Protein AF-A0A7S0ZFQ5-F1 (afdb_monomer)

Secondary structure (DSSP, 8-state):
-PPPP--S----------S---GGGGGGS-S-PPP--TTGGGS-SS--EEE-----S-----S---------SSS---EEE-------THHHHHHT--GGGT-----EEE-HHHHHHHTS--EEE-GGGSTTSSTHHHHHHHHHHHS-HHHHHH-EEEE-SSHHHHHHHHHHHHHT--EEEEE-TT--HHHHHHHHTTT-EEEE-SSSHHHHHHHHHHHHHHHT-EE--SS-SHHHHHHHHHHHHHHHHHHHHHHTTT----------SSSTT-

Nearest PDB structures (foldseek):
  8y1j-assembly1_A-2  TM=9.956E-01  e=1.371E-22  Pseudomonas aeruginosa PAO1
  8y1j-assembly1_B-2  TM=9.916E-01  e=2.348E-22  Pseudomonas aeruginosa PAO1
  3iau-assembly1_A  TM=9.897E-01  e=1.735E-20  Solanum lycopersicum
  3iau-assembly2_B  TM=9.885E-01  e=2.798E-20  Solanum lycopersicum
  8zkv-assembly1_D  TM=9.704E-01  e=9.814E-20  Escherichia coli K-12

Solvent-accessible surface area (backbone atoms only — not comparable to full-atom values): 16907 Å² total; per-residue (Å²): 138,88,85,79,89,74,83,88,77,89,82,79,91,78,85,81,82,92,68,99,71,71,79,83,71,61,80,80,54,103,62,94,78,82,84,75,67,78,81,67,72,80,77,60,95,60,96,63,61,78,48,84,80,89,64,100,67,91,81,84,85,80,78,94,70,90,82,86,75,93,79,77,98,83,67,89,84,72,56,74,53,81,68,71,73,84,71,75,56,50,64,60,44,25,75,68,43,59,31,70,84,74,41,68,91,58,53,76,39,78,36,65,73,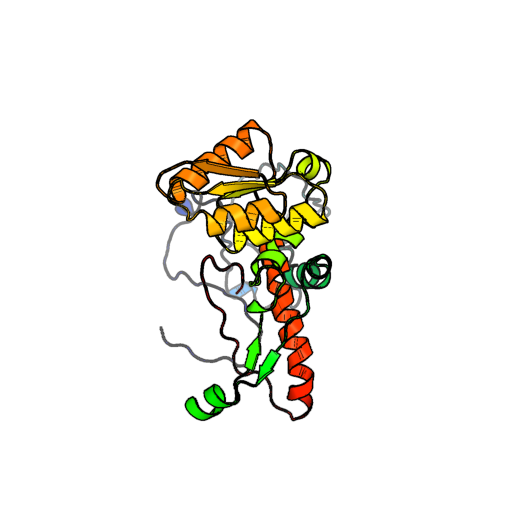57,16,64,74,72,74,45,96,39,71,43,75,37,38,58,75,30,93,61,53,33,60,41,35,22,13,38,25,19,34,59,74,71,47,57,68,74,45,44,71,60,11,37,34,33,55,39,79,49,57,51,33,39,9,42,16,48,35,22,52,75,72,73,37,55,28,39,32,21,20,26,59,81,57,58,61,72,54,54,49,60,28,41,77,41,72,21,47,74,46,70,35,43,89,38,65,67,49,8,37,55,48,37,50,52,53,24,68,76,60,57,29,40,73,58,68,91,22,88,41,73,46,25,26,19,19,31,40,39,57,57,54,48,50,58,59,62,45,44,74,54,35,77,74,76,50,71,84,89,76,84,91,70,84,74,81,83,43,30,70,105

Sequence (274 aa):
VKFFGMEELPFAFVGYLSGEFGCDRLAKHKSSFCLVDRTVLQTDRRRALIVKCCSSGPISTTENVDVSTKVSESESAYCYVACTPFRNDYLEKILTSKVYDVAIESGLEHAPLLSERVGVFSLLKREDTQPVFSFKLRGAYNMMALADKEQLQRGVIAASAGNHAQGVAMGAQVLGVRATIVMPLATPMIKVDAVRRRGASVILHGDNFDAAKAHAKKLADENQLLVVPPFDHPDVISGQGSVGLEIVRQSRAWLAHGKKPHAVFVPVGGGGLI

pLDDT: mean 74.48, std 30.06, range [18.52, 98.75]

Foldseek 3Di:
DDDDDDPDDPDDDDDDDPDPDDPPPVVPDPDDDADADPVVVPPDPPPWGWGQDPDPDDDDDDDDDPDPDDDDPDDRDTDGPPPPPPPPCLVVLLVPFPQVLQWDLFDFAFDVVVCVVVVHTDTDRQQCPGPLRHLQLQLLLRVLVPDDPVQQQLPEEEEDLGSNLLSNLQSCLSVVGAYEYFYAQPRPVVSVVSSVVSVYHYHHAHHDSVRSRVVRVVCCVVSVHHYRDRAPDSSSLSSLCNSVVSCVVNCVVVCVVVDDPPDDDDDDDPNSND

Organism: NCBI:txid708627

Radius of gyration: 25.15 Å; Cα contacts (8 Å, |Δi|>4): 365; chains: 1; bounding box: 52×69×54 Å

Structure (mmCIF, N/CA/C/O backbone):
data_AF-A0A7S0ZFQ5-F1
#
_entry.id   AF-A0A7S0ZFQ5-F1
#
loop_
_atom_site.group_PDB
_atom_site.id
_atom_site.type_symbol
_atom_site.label_atom_id
_atom_site.label_alt_id
_atom_site.label_comp_id
_atom_site.label_asym_id
_atom_site.label_entity_id
_atom_site.label_seq_id
_atom_site.pdbx_PDB_ins_code
_atom_site.Cartn_x
_atom_site.Cartn_y
_atom_site.Cartn_z
_atom_site.occupancy
_atom_site.B_iso_or_equiv
_atom_site.auth_seq_id
_atom_site.auth_comp_id
_atom_site.auth_asym_id
_atom_site.auth_atom_id
_atom_site.pdbx_PDB_model_num
ATOM 1 N N . VAL A 1 1 ? 3.443 34.538 -21.354 1.00 28.86 1 VAL A N 1
ATOM 2 C CA . VAL A 1 1 ? 4.564 34.507 -20.386 1.00 28.86 1 VAL A CA 1
ATOM 3 C C . VAL A 1 1 ? 5.794 34.009 -21.128 1.00 28.86 1 VAL A C 1
ATOM 5 O O . VAL A 1 1 ? 5.755 32.897 -21.634 1.00 28.86 1 VAL A O 1
ATOM 8 N N . LYS A 1 2 ? 6.814 34.856 -21.319 1.00 18.52 2 LYS A N 1
ATOM 9 C CA . LYS A 1 2 ? 8.099 34.445 -21.911 1.00 18.52 2 LYS A CA 1
ATOM 10 C C . LYS A 1 2 ? 9.005 33.949 -20.784 1.00 18.52 2 LYS A C 1
ATOM 12 O O . LYS A 1 2 ? 9.135 34.642 -19.780 1.00 18.52 2 LYS A O 1
ATOM 17 N N . PHE A 1 3 ? 9.613 32.784 -20.967 1.00 23.38 3 PHE A N 1
ATOM 18 C CA . PHE A 1 3 ? 10.606 32.224 -20.055 1.00 23.38 3 PHE A CA 1
ATOM 19 C C . PHE A 1 3 ? 11.994 32.531 -20.618 1.00 23.38 3 PHE A C 1
ATOM 21 O O . PHE A 1 3 ? 12.308 32.112 -21.729 1.00 23.38 3 PHE A O 1
ATOM 28 N N . PHE A 1 4 ? 12.798 33.290 -19.876 1.00 24.39 4 PHE A N 1
ATOM 29 C CA . PHE A 1 4 ? 14.237 33.371 -20.111 1.00 24.39 4 PHE A CA 1
ATOM 30 C C . PHE A 1 4 ? 14.930 32.434 -19.127 1.00 24.39 4 PHE A C 1
ATOM 32 O O . PHE A 1 4 ? 14.620 32.443 -17.936 1.00 24.39 4 PHE A O 1
ATOM 39 N N . GLY A 1 5 ? 15.820 31.598 -19.660 1.00 25.66 5 GLY A N 1
ATOM 40 C CA . GLY A 1 5 ? 16.625 30.665 -18.889 1.00 25.66 5 GLY A CA 1
ATOM 41 C C . GLY A 1 5 ? 17.658 31.393 -18.038 1.00 25.66 5 GLY A C 1
ATOM 42 O O . GLY A 1 5 ? 18.329 32.311 -18.505 1.00 25.66 5 GLY A O 1
ATOM 43 N N . MET A 1 6 ? 17.789 30.940 -16.798 1.00 24.89 6 MET A N 1
ATOM 44 C CA . MET A 1 6 ? 19.015 31.062 -16.030 1.00 24.89 6 MET A CA 1
ATOM 45 C C . MET A 1 6 ? 19.421 29.652 -15.624 1.00 24.89 6 MET A C 1
ATOM 47 O O . MET A 1 6 ? 18.677 28.951 -14.937 1.00 24.89 6 MET A O 1
ATOM 51 N N . GLU A 1 7 ? 20.566 29.235 -16.150 1.00 29.11 7 GLU A N 1
ATOM 52 C CA . GLU A 1 7 ? 21.274 28.024 -15.768 1.00 29.11 7 GLU A CA 1
ATOM 53 C C . GLU A 1 7 ? 21.706 28.118 -14.296 1.00 29.11 7 GLU A C 1
ATOM 55 O O . GLU A 1 7 ? 22.075 29.184 -13.811 1.00 29.11 7 GLU A O 1
ATOM 60 N N . GLU A 1 8 ? 21.635 26.968 -13.622 1.00 34.84 8 GLU A N 1
ATOM 61 C CA . GLU A 1 8 ? 22.130 26.679 -12.270 1.00 34.84 8 GLU A CA 1
ATOM 62 C C . GLU A 1 8 ? 21.467 27.420 -11.093 1.00 34.84 8 GLU A C 1
ATOM 64 O O . GLU A 1 8 ? 21.860 28.524 -10.744 1.00 34.84 8 GLU A O 1
ATOM 69 N N . LEU A 1 9 ? 20.493 26.763 -10.433 1.00 28.56 9 LEU A N 1
ATOM 70 C CA . LEU A 1 9 ? 20.226 26.747 -8.973 1.00 28.56 9 LEU A CA 1
ATOM 71 C C . LEU A 1 9 ? 18.943 25.913 -8.695 1.00 28.56 9 LEU A C 1
ATOM 73 O O . LEU A 1 9 ? 17.962 26.052 -9.428 1.00 28.56 9 LEU A O 1
ATOM 77 N N . PRO A 1 10 ? 18.886 25.037 -7.666 1.00 29.39 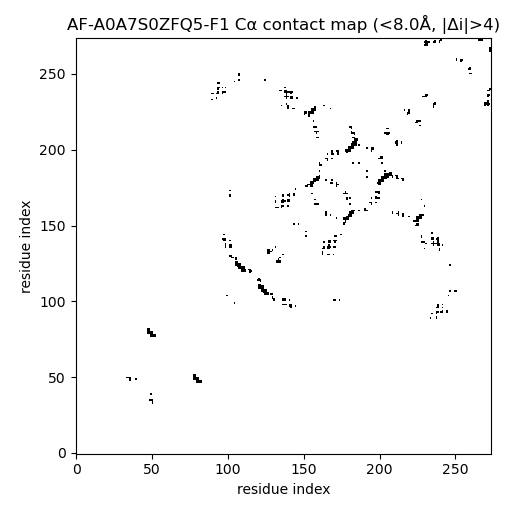10 PRO A N 1
ATOM 78 C CA . PRO A 1 10 ? 17.709 24.205 -7.426 1.00 29.39 10 PRO A CA 1
ATOM 79 C C . PRO A 1 10 ? 16.583 25.011 -6.751 1.00 29.39 10 PRO A C 1
ATOM 81 O O . PRO A 1 10 ? 16.690 25.409 -5.597 1.00 29.39 10 PRO A O 1
ATOM 84 N N . PHE A 1 11 ? 15.512 25.230 -7.517 1.00 26.20 11 PHE A N 1
ATOM 85 C CA . PHE A 1 11 ? 14.116 25.490 -7.137 1.00 26.20 11 PHE A CA 1
ATOM 86 C C . PHE A 1 11 ? 13.841 26.292 -5.849 1.00 26.20 11 PHE A C 1
ATOM 88 O O . PHE A 1 11 ? 13.619 25.732 -4.777 1.00 26.20 11 PHE A O 1
ATOM 95 N N . ALA A 1 12 ? 13.660 27.605 -6.009 1.00 27.08 12 ALA A N 1
ATOM 96 C CA . ALA A 1 12 ? 12.723 28.381 -5.200 1.00 27.08 12 ALA A CA 1
ATOM 97 C C . ALA A 1 12 ? 11.563 28.821 -6.107 1.00 27.08 12 ALA A C 1
ATOM 99 O O . ALA A 1 12 ? 11.767 29.565 -7.066 1.00 27.08 12 ALA A O 1
ATOM 100 N N . PHE A 1 13 ? 10.344 28.352 -5.833 1.00 23.52 13 PHE A N 1
ATOM 101 C CA . PHE A 1 13 ? 9.148 28.900 -6.469 1.00 23.52 13 PHE A CA 1
ATOM 102 C C . PHE A 1 13 ? 8.803 30.225 -5.787 1.00 23.52 13 PHE A C 1
ATOM 104 O O . PHE A 1 13 ? 8.284 30.240 -4.675 1.00 23.52 13 PHE A O 1
ATOM 111 N N . VAL A 1 14 ? 9.087 31.340 -6.459 1.00 28.14 14 VAL A N 1
ATOM 112 C CA . VAL A 1 14 ? 8.585 32.663 -6.073 1.00 28.14 14 VAL A CA 1
ATOM 113 C C . VAL A 1 14 ? 7.530 33.064 -7.098 1.00 28.14 14 VAL A C 1
ATOM 115 O O . VAL A 1 14 ? 7.848 33.457 -8.219 1.00 28.14 14 VAL A O 1
ATOM 118 N N . GLY A 1 15 ? 6.257 32.908 -6.734 1.00 24.50 15 GLY A N 1
ATOM 119 C CA . GLY A 1 15 ? 5.145 33.440 -7.515 1.00 24.50 15 GLY A CA 1
ATOM 120 C C . GLY A 1 15 ? 5.064 34.954 -7.338 1.00 24.50 15 GLY A C 1
ATOM 121 O O . GLY A 1 15 ? 4.966 35.438 -6.214 1.00 24.50 15 GLY A O 1
ATOM 122 N N . TYR A 1 16 ? 5.103 35.701 -8.439 1.00 27.52 16 TYR A N 1
ATOM 123 C CA . TYR A 1 16 ? 4.883 37.147 -8.443 1.00 27.52 16 TYR A CA 1
ATOM 124 C C . TYR A 1 16 ? 3.422 37.443 -8.786 1.00 27.52 16 TYR A C 1
ATOM 126 O O . TYR A 1 16 ? 2.951 37.068 -9.858 1.00 27.52 16 TYR A O 1
ATOM 134 N N . LEU A 1 17 ? 2.721 38.159 -7.906 1.00 25.58 17 LEU A N 1
ATOM 135 C CA . LEU A 1 17 ? 1.489 38.861 -8.261 1.00 25.58 17 LEU A CA 1
ATOM 136 C C . LEU A 1 17 ? 1.859 40.308 -8.591 1.00 25.58 17 LEU A C 1
ATOM 138 O O . LEU A 1 17 ? 2.237 41.076 -7.712 1.00 25.58 17 LEU A O 1
ATOM 142 N N . SER A 1 18 ? 1.791 40.673 -9.870 1.00 26.52 18 SER A N 1
ATOM 143 C CA . SER A 1 18 ? 1.871 42.067 -10.304 1.00 26.52 18 SER A CA 1
ATOM 144 C C . SER A 1 18 ? 0.478 42.691 -10.223 1.00 26.52 18 SER A C 1
ATOM 146 O O . SER A 1 18 ? -0.374 42.410 -11.067 1.00 26.52 18 SER A O 1
ATOM 148 N N . GLY A 1 19 ? 0.245 43.520 -9.210 1.00 28.64 19 GLY A N 1
ATOM 149 C CA . GLY A 1 19 ? -0.955 44.343 -9.087 1.00 28.64 19 GLY A CA 1
ATOM 150 C C . GLY A 1 19 ? -1.042 44.986 -7.707 1.00 28.64 19 GLY A C 1
ATOM 151 O O . GLY A 1 19 ? -0.742 44.333 -6.710 1.00 28.64 19 GLY A O 1
ATOM 152 N N . GLU A 1 20 ? -1.440 46.256 -7.654 1.00 30.53 20 GLU A N 1
ATOM 153 C CA . GLU A 1 20 ? -1.763 46.973 -6.416 1.00 30.53 20 GLU A CA 1
ATOM 154 C C . GLU A 1 20 ? -2.989 46.329 -5.751 1.00 30.53 20 GLU A C 1
ATOM 156 O O . GLU A 1 20 ? -4.129 46.743 -5.949 1.00 30.53 20 GLU A O 1
ATOM 161 N N . PHE A 1 21 ? -2.774 45.267 -4.979 1.00 31.09 21 PHE A N 1
ATOM 162 C CA . PHE A 1 21 ? -3.804 44.679 -4.133 1.00 31.09 21 PHE A CA 1
ATOM 163 C C . PHE A 1 21 ? -3.467 44.983 -2.675 1.00 31.09 21 PHE A C 1
ATOM 165 O O . PHE A 1 21 ? -2.493 44.476 -2.126 1.00 31.09 21 PHE A O 1
ATOM 172 N N . GLY A 1 22 ? -4.277 45.853 -2.068 1.00 27.61 22 GLY A N 1
ATOM 173 C CA . GLY A 1 22 ? -4.163 46.245 -0.666 1.00 27.61 22 GLY A CA 1
ATOM 174 C C . GLY A 1 22 ? -4.262 45.056 0.298 1.00 27.61 22 GLY A C 1
ATOM 175 O O . GLY A 1 22 ? -4.997 44.094 0.056 1.00 27.61 22 GLY A O 1
ATOM 176 N N . CYS A 1 23 ? -3.524 45.159 1.407 1.00 31.36 23 CYS A N 1
ATOM 177 C CA . CYS A 1 23 ? -3.321 44.137 2.444 1.00 31.36 23 CYS A CA 1
ATOM 178 C C . CYS A 1 23 ? -4.600 43.535 3.065 1.00 31.36 23 CYS A C 1
ATOM 180 O O . CYS A 1 23 ? -4.533 42.466 3.669 1.00 31.36 23 CYS A O 1
ATOM 182 N N . ASP A 1 24 ? -5.771 44.152 2.906 1.00 31.33 24 ASP A N 1
ATOM 183 C CA . ASP A 1 24 ? -6.953 43.810 3.708 1.00 31.33 24 ASP A CA 1
ATOM 184 C C . ASP A 1 24 ? -7.730 42.561 3.252 1.00 31.33 24 ASP A C 1
ATOM 186 O O . ASP A 1 24 ? -8.632 42.105 3.956 1.00 31.33 24 ASP A O 1
ATOM 190 N N . ARG A 1 25 ? -7.403 41.946 2.103 1.00 30.39 25 ARG A N 1
ATOM 191 C CA . ARG A 1 25 ? -8.112 40.732 1.624 1.00 30.39 25 ARG A CA 1
ATOM 192 C C . ARG A 1 25 ? -7.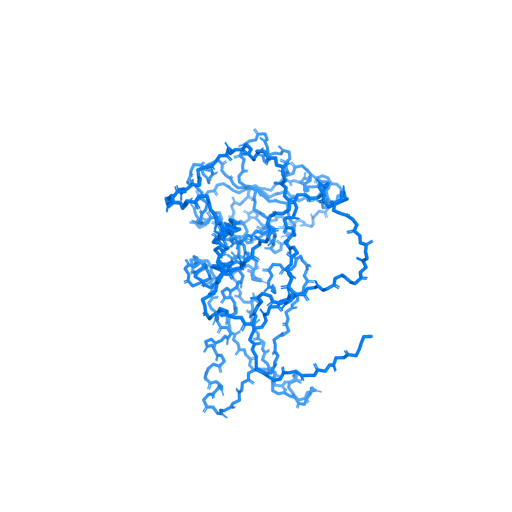384 39.401 1.824 1.00 30.39 25 ARG A C 1
ATOM 194 O O . ARG A 1 25 ? -8.019 38.361 1.660 1.00 30.39 25 ARG A O 1
ATOM 201 N N . LEU A 1 26 ? -6.117 39.394 2.237 1.00 31.95 26 LEU A N 1
ATOM 202 C CA . LEU A 1 26 ? -5.358 38.152 2.475 1.00 31.95 26 LEU A CA 1
ATOM 203 C C . LEU A 1 26 ? -5.639 37.509 3.847 1.00 31.95 26 LEU A C 1
ATOM 205 O O . LEU A 1 26 ? -5.358 36.331 4.039 1.00 31.95 26 LEU A O 1
ATOM 209 N N . ALA A 1 27 ? -6.284 38.229 4.770 1.00 33.81 27 ALA A N 1
ATOM 210 C CA . ALA A 1 27 ? -6.555 37.758 6.131 1.00 33.81 27 ALA A CA 1
ATOM 211 C C . ALA A 1 27 ? -7.646 36.665 6.254 1.00 33.81 27 ALA A C 1
ATOM 213 O O . ALA A 1 27 ? -7.878 36.159 7.350 1.00 33.81 27 ALA A O 1
ATOM 214 N N . LYS A 1 28 ? -8.333 36.276 5.166 1.00 32.44 28 LYS A N 1
ATOM 215 C CA . LYS A 1 28 ? -9.404 35.252 5.214 1.00 32.44 28 LYS A CA 1
ATOM 216 C C . LYS A 1 28 ? -8.976 33.834 4.831 1.00 32.44 28 LYS A C 1
ATOM 218 O O . LYS A 1 28 ? -9.736 32.903 5.085 1.00 32.44 28 LYS A O 1
ATOM 223 N N . HIS A 1 29 ? -7.770 33.637 4.303 1.00 31.14 29 HIS A N 1
ATOM 224 C CA . HIS A 1 29 ? -7.210 32.301 4.095 1.00 31.14 29 HIS A CA 1
ATOM 225 C C . HIS A 1 29 ? -6.029 32.096 5.045 1.00 31.14 29 HIS A C 1
ATOM 227 O O . HIS A 1 29 ? -5.044 32.821 4.978 1.00 31.14 29 HIS A O 1
ATOM 233 N N . LYS A 1 30 ? -6.141 31.108 5.947 1.00 33.66 30 LYS A N 1
ATOM 234 C CA . LYS A 1 30 ? -5.107 30.675 6.909 1.00 33.66 30 LYS A CA 1
ATOM 235 C C . LYS A 1 30 ? -3.914 30.001 6.211 1.00 33.66 30 LYS A C 1
ATOM 237 O O . LYS A 1 30 ? -3.573 28.857 6.491 1.00 33.66 30 LYS A O 1
ATOM 242 N N . SER A 1 31 ? -3.304 30.699 5.271 1.00 31.17 31 SER A N 1
ATOM 243 C CA . SER A 1 31 ? -2.097 30.290 4.568 1.00 31.17 31 SER A CA 1
ATOM 244 C C . SER A 1 31 ? -1.202 31.515 4.507 1.00 31.17 31 SER A C 1
ATOM 246 O O . SER A 1 31 ? -1.494 32.473 3.796 1.00 31.17 31 SER A O 1
ATOM 248 N N . SER A 1 32 ? -0.163 31.499 5.333 1.00 32.41 32 SER A N 1
ATOM 249 C CA . SER A 1 32 ? 0.809 32.570 5.510 1.00 32.41 32 SER A CA 1
ATOM 250 C C . SER A 1 32 ? 1.505 32.890 4.184 1.00 32.41 32 SER A C 1
ATOM 252 O O . SER A 1 32 ? 2.368 32.137 3.740 1.00 32.41 32 SER A O 1
ATOM 254 N N . PHE A 1 33 ? 1.145 34.003 3.546 1.00 28.59 33 PHE A N 1
ATOM 255 C CA . PHE A 1 33 ? 1.917 34.571 2.442 1.00 28.59 33 PHE A CA 1
ATOM 256 C C . PHE A 1 33 ? 2.737 35.750 2.969 1.00 28.59 33 PHE A C 1
ATOM 258 O O . PHE A 1 33 ? 2.175 36.717 3.478 1.00 28.59 33 PHE A O 1
ATOM 265 N N . CYS A 1 34 ? 4.062 35.675 2.833 1.00 34.28 34 CYS A N 1
ATOM 266 C CA . CYS A 1 34 ? 4.963 36.796 3.098 1.00 34.28 34 CYS A CA 1
ATOM 267 C C . CYS A 1 34 ? 5.312 37.492 1.777 1.00 34.28 34 CYS A C 1
ATOM 269 O O . CYS A 1 34 ? 5.813 36.855 0.851 1.00 34.28 34 CYS A O 1
ATOM 271 N N . LEU A 1 35 ? 5.072 38.802 1.697 1.00 31.47 35 LEU A N 1
ATOM 272 C CA . LEU A 1 35 ? 5.570 39.655 0.616 1.00 31.47 35 LEU A CA 1
ATOM 273 C C . LEU A 1 35 ? 7.030 40.032 0.910 1.00 31.47 35 LEU A C 1
ATOM 275 O O . LEU A 1 35 ? 7.337 40.497 2.005 1.00 31.47 35 LEU A O 1
ATOM 279 N N . VAL A 1 36 ? 7.926 39.830 -0.061 1.00 36.09 36 VAL A N 1
ATOM 280 C CA . VAL A 1 36 ? 9.357 40.166 0.050 1.00 36.09 36 VAL A CA 1
ATOM 281 C C . VAL A 1 36 ? 9.695 41.271 -0.950 1.00 36.09 36 VAL A C 1
ATOM 283 O O . VAL A 1 36 ? 9.458 41.114 -2.149 1.00 36.09 36 VAL A O 1
ATOM 286 N N . ASP A 1 37 ? 10.262 42.377 -0.465 1.00 34.28 37 ASP A N 1
ATOM 287 C CA . ASP A 1 37 ? 10.781 43.463 -1.303 1.00 34.28 37 ASP A CA 1
ATOM 288 C C . ASP A 1 37 ? 12.101 43.038 -1.975 1.00 34.28 37 ASP A C 1
ATOM 290 O O . ASP A 1 37 ? 13.020 42.529 -1.328 1.00 34.28 37 ASP A O 1
ATOM 294 N N . ARG A 1 38 ? 12.201 43.250 -3.293 1.00 32.06 38 ARG A N 1
ATOM 295 C CA . ARG A 1 38 ? 13.353 42.863 -4.124 1.00 32.06 38 ARG A CA 1
ATOM 296 C C . ARG A 1 38 ? 14.665 43.538 -3.726 1.00 32.06 38 ARG A C 1
ATOM 298 O O . ARG A 1 38 ? 15.718 42.976 -4.011 1.00 32.06 38 ARG A O 1
ATOM 305 N N . THR A 1 39 ? 14.627 44.713 -3.104 1.00 33.38 39 THR A N 1
ATOM 306 C CA . THR A 1 39 ? 15.854 45.463 -2.782 1.00 33.38 39 THR A CA 1
ATOM 307 C C . THR A 1 39 ? 16.665 44.848 -1.640 1.00 33.38 39 THR A C 1
ATOM 309 O O . THR A 1 39 ? 17.869 45.070 -1.564 1.00 33.38 39 THR A O 1
ATOM 312 N N . VAL A 1 40 ? 16.051 44.014 -0.795 1.00 37.59 40 VAL A N 1
ATOM 313 C CA . VAL A 1 40 ? 16.687 43.497 0.431 1.00 37.59 40 VAL A CA 1
ATOM 314 C C . VAL A 1 40 ? 17.474 42.196 0.203 1.00 37.59 40 VAL A C 1
ATOM 316 O O . VAL A 1 40 ? 18.375 41.865 0.966 1.00 37.59 40 VAL A O 1
ATOM 319 N N . LEU A 1 41 ? 17.201 41.471 -0.888 1.00 36.41 41 LEU A N 1
ATOM 320 C CA . LEU A 1 41 ? 17.857 40.191 -1.199 1.00 36.41 41 LEU A CA 1
ATOM 321 C C . LEU A 1 41 ? 19.312 40.323 -1.681 1.00 36.41 41 LEU A C 1
ATOM 323 O O . LEU A 1 41 ? 20.010 39.315 -1.763 1.00 36.41 41 LEU A O 1
ATOM 327 N N . GLN A 1 42 ? 19.780 41.525 -2.029 1.00 35.50 42 GLN A N 1
ATOM 328 C CA . GLN A 1 42 ? 21.107 41.696 -2.632 1.00 35.50 42 GLN A CA 1
ATOM 329 C C . GLN A 1 42 ? 22.268 41.756 -1.629 1.00 35.50 42 GLN A C 1
ATOM 331 O O . GLN A 1 42 ? 23.415 41.623 -2.053 1.00 35.50 42 GLN A O 1
ATOM 336 N N . THR A 1 43 ? 22.021 41.928 -0.327 1.00 36.47 43 THR A N 1
ATOM 337 C CA . THR A 1 43 ? 23.085 42.330 0.612 1.00 36.47 43 THR A CA 1
ATOM 338 C C . THR A 1 43 ? 23.470 41.327 1.696 1.00 36.47 43 THR A C 1
ATOM 340 O O . THR A 1 43 ? 24.511 41.539 2.313 1.00 36.47 43 THR A O 1
ATOM 343 N N . ASP A 1 44 ? 22.756 40.214 1.907 1.00 36.47 44 ASP A N 1
ATOM 344 C CA . ASP A 1 44 ? 23.121 39.269 2.977 1.00 36.47 44 ASP A CA 1
ATOM 345 C C . ASP A 1 44 ? 23.313 37.822 2.487 1.00 36.47 44 ASP A C 1
ATOM 347 O O . ASP A 1 44 ? 22.416 37.184 1.939 1.00 36.47 44 ASP A O 1
ATOM 351 N N . ARG A 1 45 ? 24.527 37.288 2.691 1.00 37.56 45 ARG A N 1
ATOM 352 C CA . ARG A 1 45 ? 24.894 35.887 2.399 1.00 37.56 45 ARG A CA 1
ATOM 353 C C . ARG A 1 45 ? 24.441 34.916 3.493 1.00 37.56 45 ARG A C 1
ATOM 355 O O . ARG A 1 45 ? 24.643 33.707 3.355 1.00 37.56 45 ARG A O 1
ATOM 362 N N . ARG A 1 46 ? 23.843 35.399 4.583 1.00 35.75 46 ARG A N 1
ATOM 363 C CA . ARG A 1 46 ? 23.170 34.556 5.575 1.00 35.75 46 ARG A CA 1
ATOM 364 C C . ARG A 1 46 ? 21.703 34.439 5.179 1.00 35.75 46 ARG A C 1
ATOM 366 O O . ARG A 1 46 ? 21.053 35.426 4.876 1.00 35.75 46 ARG A O 1
ATOM 373 N N . ARG A 1 47 ? 21.192 33.206 5.150 1.00 37.12 47 ARG A N 1
ATOM 374 C CA . ARG A 1 47 ? 19.823 32.840 4.745 1.00 37.12 47 ARG A CA 1
ATOM 375 C C . ARG A 1 47 ? 18.762 33.366 5.731 1.00 37.12 47 ARG A C 1
ATOM 377 O O . ARG A 1 47 ? 18.076 32.573 6.366 1.00 37.12 47 ARG A O 1
ATOM 384 N N . ALA A 1 48 ? 18.647 34.677 5.889 1.00 33.09 48 ALA A N 1
ATOM 385 C CA . ALA A 1 48 ? 17.613 35.324 6.678 1.00 33.09 48 ALA A CA 1
ATOM 386 C C . ALA A 1 48 ? 16.683 36.105 5.744 1.00 33.09 48 ALA A C 1
ATOM 388 O O . ALA A 1 48 ? 17.129 36.935 4.956 1.00 33.09 48 ALA A O 1
ATOM 389 N N . LEU A 1 49 ? 15.380 35.826 5.824 1.00 36.03 49 LEU A N 1
ATOM 390 C CA . LEU A 1 49 ? 14.366 36.672 5.204 1.00 36.03 49 LEU A CA 1
ATOM 391 C C . LEU A 1 49 ? 14.162 37.887 6.114 1.00 36.03 49 LEU A C 1
ATOM 393 O O . LEU A 1 49 ? 13.732 37.738 7.257 1.00 36.03 49 LEU A O 1
ATOM 397 N N . ILE A 1 50 ? 14.455 39.083 5.615 1.00 36.06 50 ILE A N 1
ATOM 398 C CA . ILE A 1 50 ? 14.159 40.328 6.324 1.00 36.06 50 ILE A CA 1
ATOM 399 C C . ILE A 1 50 ? 12.740 40.750 5.933 1.00 36.06 50 ILE A C 1
ATOM 401 O O . ILE A 1 50 ? 12.482 41.091 4.779 1.00 36.06 50 ILE A O 1
ATOM 405 N N . VAL A 1 51 ? 11.811 40.714 6.889 1.00 36.66 51 VAL A N 1
ATOM 406 C CA . VAL A 1 51 ? 10.437 41.198 6.700 1.00 36.66 51 VAL A CA 1
ATOM 407 C C . VAL A 1 51 ? 10.315 42.561 7.373 1.00 36.66 51 VAL A C 1
ATOM 409 O O . VAL A 1 51 ? 10.543 42.692 8.575 1.00 36.66 51 VAL A O 1
ATOM 412 N N . LYS A 1 52 ? 9.955 43.594 6.606 1.00 34.31 52 LYS A N 1
ATOM 413 C CA . LYS A 1 52 ? 9.640 44.916 7.159 1.00 34.31 52 LYS A CA 1
ATOM 414 C C . LYS A 1 52 ? 8.211 44.875 7.700 1.00 34.31 52 LYS A C 1
ATOM 416 O O . LYS A 1 52 ? 7.260 44.802 6.927 1.00 34.31 52 LYS A O 1
ATOM 421 N N . CYS A 1 53 ? 8.059 44.877 9.022 1.00 32.19 53 CYS A N 1
ATOM 422 C CA . CYS A 1 53 ? 6.744 44.889 9.657 1.00 32.19 53 CYS A CA 1
ATOM 423 C C . CYS A 1 53 ? 6.107 46.278 9.489 1.00 32.19 53 CYS A C 1
ATOM 425 O O . CYS A 1 53 ? 6.530 47.241 10.126 1.00 32.19 53 CYS A O 1
ATOM 427 N N . CYS A 1 54 ? 5.095 46.397 8.630 1.00 31.83 54 CYS A N 1
ATOM 428 C CA . CYS A 1 54 ? 4.223 47.569 8.604 1.00 31.83 54 CYS A CA 1
ATOM 429 C C . CYS A 1 54 ? 3.085 47.368 9.609 1.00 31.83 54 CYS A C 1
ATOM 431 O O . CYS A 1 54 ? 1.996 46.953 9.229 1.00 31.83 54 CYS A O 1
ATOM 433 N N . SER A 1 55 ? 3.318 47.667 10.887 1.00 33.62 55 SER A N 1
ATOM 434 C CA . SER A 1 55 ? 2.214 47.936 11.813 1.00 33.62 55 SER A CA 1
ATOM 435 C C . SER A 1 55 ? 2.675 48.757 13.013 1.00 33.62 55 SER A C 1
ATOM 437 O O . SER A 1 55 ? 3.403 48.279 13.879 1.00 33.62 55 SER A O 1
ATOM 439 N N . SER A 1 56 ? 2.191 49.992 13.090 1.00 31.41 56 SER A N 1
ATOM 440 C CA . SER A 1 56 ? 2.080 50.756 14.328 1.00 31.41 56 SER A CA 1
ATOM 441 C C . SER A 1 56 ? 0.953 50.149 15.177 1.00 31.41 56 SER A C 1
ATOM 443 O O . SER A 1 56 ? -0.208 50.520 15.021 1.00 31.41 56 SER A O 1
ATOM 445 N N . GLY A 1 57 ? 1.274 49.170 16.024 1.00 31.28 57 GLY A N 1
ATOM 446 C CA . GLY A 1 57 ? 0.332 48.571 16.976 1.00 31.28 57 GLY A CA 1
ATOM 447 C C . GLY A 1 57 ? 0.912 47.335 17.681 1.00 31.28 57 GLY A C 1
ATOM 448 O O . GLY A 1 57 ? 1.688 46.608 17.061 1.00 31.28 57 GLY A O 1
ATOM 449 N N . PRO A 1 58 ? 0.587 47.089 18.967 1.00 27.67 58 PRO A N 1
ATOM 450 C CA . PRO A 1 58 ? 1.182 45.999 19.737 1.00 27.67 58 PRO A CA 1
ATOM 451 C C . PRO A 1 58 ? 0.651 44.634 19.274 1.00 27.67 58 PRO A C 1
ATOM 453 O O . PRO A 1 58 ? -0.557 44.406 19.222 1.00 27.67 58 PRO A O 1
ATOM 456 N N . ILE A 1 59 ? 1.567 43.718 18.957 1.00 32.28 59 ILE A N 1
ATOM 457 C CA . ILE A 1 59 ? 1.271 42.320 18.623 1.00 32.28 59 ILE A CA 1
ATOM 458 C C . ILE A 1 59 ? 1.100 41.547 19.936 1.00 32.28 59 ILE A C 1
ATOM 460 O O . ILE A 1 59 ? 2.030 41.472 20.737 1.00 32.28 59 ILE A O 1
ATOM 464 N N . SER A 1 60 ? -0.081 40.968 20.169 1.00 25.66 60 SER A N 1
ATOM 465 C CA . SER A 1 60 ? -0.317 40.052 21.288 1.00 25.66 60 SER A CA 1
ATOM 466 C C . SER A 1 60 ? 0.349 38.705 21.004 1.00 25.66 60 SER A C 1
ATOM 468 O O . SER A 1 60 ? -0.035 38.006 20.065 1.00 25.66 60 SER A O 1
ATOM 470 N N . THR A 1 61 ? 1.343 38.341 21.808 1.00 26.86 61 THR A N 1
ATOM 471 C CA . THR A 1 61 ? 2.026 37.049 21.749 1.00 26.86 61 THR A CA 1
ATOM 472 C C . THR A 1 61 ? 1.221 35.986 22.493 1.00 26.86 61 THR A C 1
ATOM 474 O O . THR A 1 61 ? 1.036 36.045 23.706 1.00 26.86 61 THR A O 1
ATOM 477 N N . THR A 1 62 ? 0.774 34.969 21.769 1.00 27.20 62 THR A N 1
ATOM 478 C CA . THR A 1 62 ? 0.442 33.662 22.339 1.00 27.20 62 THR A CA 1
ATOM 479 C C . THR A 1 62 ? 1.232 32.632 21.554 1.00 27.20 62 THR A C 1
ATOM 481 O O . THR A 1 62 ? 1.124 32.602 20.332 1.00 27.20 62 THR A O 1
ATOM 484 N N . GLU A 1 63 ? 1.991 31.823 22.292 1.00 29.81 63 GLU A N 1
ATOM 485 C CA . GLU A 1 63 ? 2.950 30.788 21.874 1.00 29.81 63 GLU A CA 1
ATOM 486 C C . GLU A 1 63 ? 4.424 31.234 21.810 1.00 29.81 63 GLU A C 1
ATOM 488 O O . GLU A 1 63 ? 4.792 32.262 21.247 1.00 29.81 63 GLU A O 1
ATOM 493 N N . ASN A 1 64 ? 5.250 30.452 22.514 1.00 29.31 64 ASN A N 1
ATOM 494 C CA . ASN A 1 64 ? 6.606 30.752 22.970 1.00 29.31 64 ASN A CA 1
ATOM 495 C C . ASN A 1 64 ? 7.568 31.090 21.822 1.00 29.31 64 ASN A C 1
ATOM 497 O O . ASN A 1 64 ? 8.068 30.200 21.136 1.00 29.31 64 ASN A O 1
ATOM 501 N N . VAL A 1 65 ? 7.881 32.376 21.670 1.00 30.94 65 VAL A N 1
ATOM 502 C CA . VAL A 1 65 ? 9.033 32.851 20.901 1.00 30.94 65 VAL A CA 1
ATOM 503 C C . VAL A 1 65 ? 10.086 33.289 21.907 1.00 30.94 65 VAL A C 1
ATOM 505 O O . VAL A 1 65 ? 9.859 34.215 22.684 1.00 30.94 65 VAL A O 1
ATOM 508 N N . ASP A 1 66 ? 11.229 32.611 21.906 1.00 26.25 66 ASP A N 1
ATOM 509 C CA . ASP A 1 66 ? 12.370 32.970 22.745 1.00 26.25 66 ASP A CA 1
ATOM 510 C C . ASP A 1 66 ? 13.028 34.234 22.162 1.00 26.25 66 ASP A C 1
ATOM 512 O O . ASP A 1 66 ? 13.875 34.183 21.268 1.00 26.25 66 ASP A O 1
ATOM 516 N N . VAL A 1 67 ? 12.561 35.407 22.597 1.00 32.88 67 VAL A N 1
ATOM 517 C CA . VAL A 1 67 ? 13.090 36.710 22.168 1.00 32.88 67 VAL A CA 1
ATOM 518 C C . VAL A 1 67 ? 14.225 37.107 23.107 1.00 32.88 67 VAL A C 1
ATOM 520 O O . VAL A 1 67 ? 14.060 37.889 24.039 1.00 32.88 67 VAL A O 1
ATOM 523 N N . SER A 1 68 ? 15.410 36.561 22.860 1.00 28.69 68 SER A N 1
ATOM 524 C CA . SER A 1 68 ? 16.638 36.976 23.536 1.00 28.69 68 SER A CA 1
ATOM 525 C C . SER A 1 68 ? 17.430 37.906 22.612 1.00 28.69 68 SER A C 1
ATOM 527 O O . SER A 1 68 ? 18.233 37.424 21.822 1.00 28.69 68 SER A O 1
ATOM 529 N N . THR A 1 69 ? 17.192 39.222 22.708 1.00 30.50 69 THR A N 1
ATOM 530 C CA . THR A 1 69 ? 18.214 40.298 22.647 1.00 30.50 69 THR A CA 1
ATOM 531 C C . THR A 1 69 ? 17.544 41.672 22.764 1.00 30.50 69 THR A C 1
ATOM 533 O O . THR A 1 69 ? 16.698 42.024 21.946 1.00 30.50 69 THR A O 1
ATOM 536 N N . LYS A 1 70 ? 17.941 42.466 23.769 1.00 30.00 70 LYS A N 1
ATOM 537 C CA . LYS A 1 70 ? 17.608 43.897 23.885 1.00 30.00 70 LYS A CA 1
ATOM 538 C C . LYS A 1 70 ? 18.417 44.691 22.854 1.00 30.00 70 LYS A C 1
ATOM 540 O O . LYS A 1 70 ? 19.639 44.565 22.845 1.00 30.00 70 LYS A O 1
ATOM 545 N N . VAL A 1 71 ? 17.768 45.545 22.062 1.00 31.62 71 VAL A N 1
ATOM 546 C CA . VAL A 1 71 ? 18.437 46.585 21.260 1.00 31.62 71 VAL A CA 1
ATOM 547 C C . VAL A 1 71 ? 17.728 47.921 21.494 1.00 31.62 71 VAL A C 1
ATOM 549 O O . VAL A 1 71 ? 16.503 47.977 21.563 1.00 31.62 71 VAL A O 1
ATOM 552 N N . SER A 1 72 ? 18.536 48.958 21.708 1.00 25.78 72 SER A N 1
ATOM 553 C CA . SER A 1 72 ? 18.190 50.332 22.080 1.00 25.78 72 SER A CA 1
ATOM 554 C C . SER A 1 72 ? 17.440 51.109 20.993 1.00 25.78 72 SER A C 1
ATOM 556 O O . SER A 1 72 ? 17.643 50.897 19.800 1.00 25.78 72 SER A O 1
ATOM 558 N N . GLU A 1 73 ? 16.607 52.052 21.437 1.00 36.59 73 GLU A N 1
ATOM 559 C CA . GLU A 1 73 ? 15.755 52.940 20.639 1.00 36.59 73 GLU A CA 1
ATOM 560 C C . GLU A 1 73 ? 16.554 53.948 19.794 1.00 36.59 73 GLU A C 1
ATOM 562 O O . GLU A 1 73 ? 16.711 55.094 20.194 1.00 36.59 73 GLU A O 1
ATOM 567 N N . SER A 1 74 ? 17.050 53.549 18.621 1.00 32.53 74 SER A N 1
ATOM 568 C CA . SER A 1 74 ? 17.323 54.469 17.497 1.00 32.53 74 SER A CA 1
ATOM 569 C C . SER A 1 74 ? 17.818 53.721 16.256 1.00 32.53 74 SER A C 1
ATOM 571 O O . SER A 1 74 ? 18.893 54.010 15.757 1.00 32.53 74 SER A O 1
ATOM 573 N N . GLU A 1 75 ? 17.085 52.733 15.755 1.00 31.03 75 GLU A N 1
ATOM 574 C CA . GLU A 1 75 ? 17.276 52.189 14.403 1.00 31.03 75 GLU A CA 1
ATOM 575 C C . GLU A 1 75 ? 16.106 51.245 14.121 1.00 31.03 75 GLU A C 1
ATOM 577 O O . GLU A 1 75 ? 15.640 50.534 15.009 1.00 31.03 75 GLU A O 1
ATOM 582 N N . SER A 1 76 ? 15.564 51.300 12.906 1.00 34.00 76 SER A N 1
ATOM 583 C CA . SER A 1 76 ? 14.427 50.492 12.456 1.00 34.00 76 SER A CA 1
ATOM 584 C C . SER A 1 76 ? 14.543 49.036 12.925 1.00 34.00 76 SER A C 1
ATOM 586 O O . SER A 1 76 ? 15.462 48.329 12.519 1.00 34.00 76 SER A O 1
ATOM 588 N N . ALA A 1 77 ? 13.612 48.599 13.777 1.00 31.84 77 ALA A N 1
ATOM 589 C CA . ALA A 1 77 ? 13.591 47.248 14.317 1.00 31.84 77 ALA A CA 1
ATOM 590 C C . ALA A 1 77 ? 13.305 46.242 13.192 1.00 31.84 77 ALA A C 1
ATOM 592 O O . ALA A 1 77 ? 12.184 46.141 12.690 1.00 31.84 77 ALA A O 1
ATOM 593 N N . TYR A 1 78 ? 14.331 45.503 12.782 1.00 35.09 78 TYR A N 1
ATOM 594 C CA . TYR A 1 78 ? 14.182 44.356 11.898 1.00 35.09 78 TYR A CA 1
ATOM 595 C C . TYR A 1 78 ? 13.911 43.120 12.756 1.00 35.09 78 TYR A C 1
ATOM 597 O O . TYR A 1 78 ? 14.768 42.688 13.527 1.00 35.09 78 TYR A O 1
ATOM 605 N N . CYS A 1 79 ? 12.722 42.532 12.632 1.00 31.78 79 CYS A N 1
ATOM 606 C CA . CYS A 1 79 ? 12.465 41.207 13.182 1.00 31.78 79 CYS A CA 1
ATOM 607 C C . CYS A 1 79 ? 13.039 40.166 12.220 1.00 31.78 79 CYS A C 1
ATOM 609 O O . CYS A 1 79 ? 12.523 39.961 11.121 1.00 31.78 79 CYS A O 1
ATOM 611 N N . TYR A 1 80 ? 14.099 39.486 12.647 1.00 33.91 80 TYR A N 1
ATOM 612 C CA . TYR A 1 80 ? 14.551 38.272 11.985 1.00 33.91 80 TYR A CA 1
ATOM 613 C C . TYR A 1 80 ? 13.567 37.159 12.330 1.00 33.91 80 TYR A C 1
ATOM 615 O O . TYR A 1 80 ? 13.662 36.527 13.380 1.00 33.91 80 TYR A O 1
ATOM 623 N N . VAL A 1 81 ? 12.598 36.915 11.450 1.00 37.22 81 VAL A N 1
ATOM 624 C CA . VAL A 1 81 ? 11.867 35.653 11.495 1.00 37.22 81 VAL A CA 1
ATOM 625 C C . VAL A 1 81 ? 12.844 34.611 10.977 1.00 37.22 81 VAL A C 1
ATOM 627 O O . VAL A 1 81 ? 13.139 34.564 9.781 1.00 37.22 81 VAL A O 1
ATOM 630 N N . ALA A 1 82 ? 13.385 33.793 11.880 1.00 33.31 82 ALA A N 1
ATOM 631 C CA . ALA A 1 82 ? 14.042 32.558 11.494 1.00 33.31 82 ALA A CA 1
ATOM 632 C C . ALA A 1 82 ? 12.980 31.683 10.819 1.00 33.31 82 ALA A C 1
ATOM 634 O O . ALA A 1 82 ? 12.281 30.905 11.462 1.00 33.31 82 ALA A O 1
ATOM 635 N N . CYS A 1 83 ? 12.809 31.865 9.511 1.00 35.16 83 CYS A N 1
ATOM 636 C CA . CYS A 1 83 ? 12.073 30.941 8.678 1.00 35.16 83 CYS A CA 1
ATOM 637 C C . CYS A 1 83 ? 12.919 29.673 8.709 1.00 35.16 83 CYS A C 1
ATOM 639 O O . CYS A 1 83 ? 13.941 29.582 8.021 1.00 35.16 83 CYS A O 1
ATOM 641 N N . THR A 1 84 ? 12.580 28.746 9.606 1.00 37.75 84 THR A N 1
ATOM 642 C CA . THR A 1 84 ? 13.177 27.420 9.586 1.00 37.75 84 THR A CA 1
ATOM 643 C C . THR A 1 84 ? 13.021 26.931 8.151 1.00 37.75 84 THR A C 1
ATOM 645 O O . THR A 1 84 ? 11.912 26.978 7.609 1.00 37.75 84 THR A O 1
ATOM 648 N N . PRO A 1 85 ? 14.121 26.574 7.460 1.00 41.38 85 PRO A N 1
ATOM 649 C CA . PRO A 1 85 ? 13.997 26.066 6.109 1.00 41.38 85 PRO A CA 1
ATOM 650 C C . PRO A 1 85 ? 13.010 24.912 6.193 1.00 41.38 85 PRO A C 1
ATOM 652 O O . PRO A 1 85 ? 13.139 24.083 7.096 1.00 41.38 85 PRO A O 1
ATOM 655 N N . PHE A 1 86 ? 12.014 24.905 5.309 1.00 45.06 86 PHE A N 1
ATOM 656 C CA . PHE A 1 86 ? 11.075 23.804 5.146 1.00 45.06 86 PHE A CA 1
ATOM 657 C C . PHE A 1 86 ? 11.920 22.560 4.825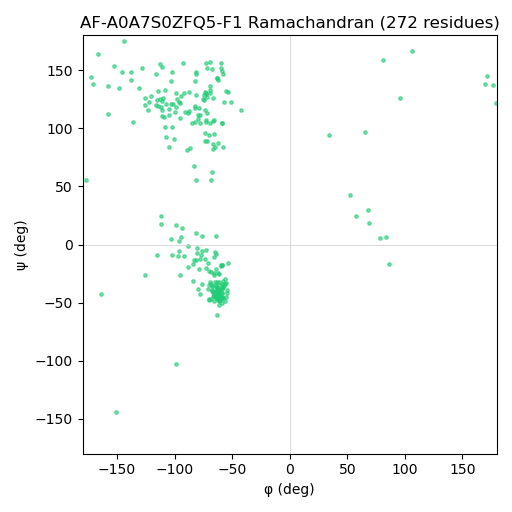 1.00 45.06 86 PHE A C 1
ATOM 659 O O . PHE A 1 86 ? 12.208 22.261 3.666 1.00 45.06 86 PHE A O 1
ATOM 666 N N . ARG A 1 87 ? 12.450 21.893 5.858 1.00 51.34 87 ARG A N 1
ATOM 667 C CA . ARG A 1 87 ? 13.147 20.621 5.741 1.00 51.34 87 ARG A CA 1
ATOM 668 C C . ARG A 1 87 ? 12.039 19.660 5.392 1.00 51.34 87 ARG A C 1
ATOM 670 O O . ARG A 1 87 ? 11.309 19.194 6.258 1.00 51.34 87 ARG A O 1
ATOM 677 N N . ASN A 1 88 ? 11.870 19.443 4.096 1.00 60.34 88 ASN A N 1
ATOM 678 C CA . ASN A 1 88 ? 11.023 18.387 3.592 1.00 60.34 88 ASN A CA 1
ATOM 679 C C . ASN A 1 88 ? 11.706 17.069 3.988 1.00 60.34 88 ASN A C 1
ATOM 681 O O . ASN A 1 88 ? 12.532 16.525 3.260 1.00 60.34 88 ASN A O 1
ATOM 685 N N . ASP A 1 89 ? 11.394 16.614 5.199 1.00 81.12 89 ASP A N 1
ATOM 686 C CA . ASP A 1 89 ? 11.914 15.441 5.914 1.00 81.12 89 ASP A CA 1
ATOM 687 C C . ASP A 1 89 ? 11.572 14.102 5.221 1.00 81.12 89 ASP A C 1
ATOM 689 O O . ASP A 1 89 ? 11.832 13.010 5.711 1.00 81.12 89 ASP A O 1
ATOM 693 N N . TYR A 1 90 ? 10.993 14.150 4.021 1.00 92.31 90 TYR A N 1
ATOM 694 C CA . TYR A 1 90 ? 10.619 12.956 3.275 1.00 92.31 90 TYR A CA 1
ATOM 695 C C . TYR A 1 90 ? 11.798 12.044 2.969 1.00 92.31 90 TYR A C 1
ATOM 697 O O . TYR A 1 90 ? 11.616 10.834 2.988 1.00 92.31 90 TYR A O 1
ATOM 705 N N . LEU A 1 91 ? 12.997 12.576 2.716 1.00 93.06 91 LEU A N 1
ATOM 706 C CA . LEU A 1 91 ? 14.158 11.720 2.464 1.00 93.06 91 LEU A CA 1
ATOM 707 C C . LEU A 1 91 ? 14.476 10.840 3.681 1.00 93.06 91 LEU A C 1
ATOM 709 O O . LEU A 1 91 ? 14.626 9.630 3.534 1.00 93.06 91 LEU A O 1
ATOM 713 N N . GLU A 1 92 ? 14.546 11.429 4.872 1.00 93.88 92 GLU A N 1
ATOM 714 C CA . GLU A 1 92 ? 14.803 10.695 6.112 1.00 93.88 92 GLU A CA 1
ATOM 715 C C . GLU A 1 92 ? 13.640 9.748 6.438 1.00 93.88 92 GLU A C 1
ATOM 717 O O . GLU A 1 92 ? 13.878 8.567 6.699 1.00 93.88 92 GLU A O 1
ATOM 722 N N . LYS A 1 93 ? 12.383 10.188 6.285 1.00 95.44 93 LYS A N 1
ATOM 723 C CA . LYS A 1 93 ? 11.201 9.319 6.428 1.00 95.44 93 LYS A CA 1
ATOM 724 C C . LYS A 1 93 ? 11.183 8.134 5.457 1.00 95.44 93 LYS A C 1
ATOM 726 O O . LYS A 1 93 ? 10.763 7.045 5.833 1.00 95.44 93 LYS A O 1
ATOM 731 N N . ILE A 1 94 ? 11.616 8.321 4.209 1.00 97.00 94 ILE A N 1
ATOM 732 C CA . ILE A 1 94 ? 11.708 7.246 3.209 1.00 97.00 94 ILE A CA 1
ATOM 733 C C . ILE A 1 94 ? 12.803 6.253 3.614 1.00 97.00 94 ILE A C 1
ATOM 735 O O . ILE A 1 94 ? 12.570 5.043 3.606 1.00 97.00 94 ILE A O 1
ATOM 739 N N . LEU A 1 95 ? 13.984 6.755 3.994 1.00 95.12 95 LEU A N 1
ATOM 740 C CA . LEU A 1 95 ? 15.131 5.930 4.390 1.00 95.12 95 LEU A CA 1
ATOM 741 C C . LEU A 1 95 ? 14.866 5.119 5.664 1.00 95.12 95 LEU A C 1
ATOM 743 O O . LEU A 1 95 ? 15.378 4.011 5.797 1.00 95.12 95 LEU A O 1
ATOM 747 N N . THR A 1 96 ? 14.068 5.661 6.583 1.00 95.69 96 THR A N 1
ATOM 748 C CA . THR A 1 96 ? 13.714 5.027 7.864 1.00 95.69 96 THR A CA 1
ATOM 749 C C . THR A 1 96 ? 12.374 4.286 7.833 1.00 95.69 96 THR A C 1
ATOM 751 O O . THR A 1 96 ? 11.955 3.729 8.853 1.00 95.69 96 THR A O 1
ATOM 754 N N . SER A 1 97 ? 11.714 4.245 6.668 1.00 96.19 97 SER A N 1
ATOM 755 C CA . SER A 1 97 ? 10.423 3.582 6.491 1.00 96.19 97 SER A CA 1
ATOM 756 C C . SER A 1 97 ? 10.487 2.091 6.835 1.00 96.19 97 SER A C 1
ATOM 758 O O . SER A 1 97 ? 11.506 1.420 6.661 1.00 96.19 97 SER A O 1
ATOM 760 N N . LYS A 1 98 ? 9.368 1.547 7.315 1.00 96.75 98 LYS A N 1
ATOM 761 C CA . LYS A 1 98 ? 9.265 0.148 7.770 1.00 96.75 98 LYS A CA 1
ATOM 762 C C . LYS A 1 98 ? 8.780 -0.812 6.681 1.00 96.75 98 LYS A C 1
ATOM 764 O O . LYS A 1 98 ? 8.385 -1.933 6.957 1.00 96.75 98 LYS A O 1
ATOM 769 N N . VAL A 1 99 ? 8.791 -0.390 5.418 1.00 98.00 99 VAL A N 1
ATOM 770 C CA . VAL A 1 99 ? 8.085 -1.086 4.326 1.00 98.00 99 VAL A CA 1
ATOM 771 C C . VAL A 1 99 ? 8.508 -2.542 4.116 1.00 98.00 99 VAL A C 1
ATOM 773 O O . VAL A 1 99 ? 7.675 -3.351 3.715 1.00 98.00 99 VAL A O 1
ATOM 776 N N . TYR A 1 100 ? 9.768 -2.888 4.389 1.00 98.25 100 TYR A N 1
ATOM 777 C CA . TYR A 1 100 ? 10.329 -4.206 4.074 1.00 98.25 100 TYR A CA 1
ATOM 778 C C . TYR A 1 100 ? 9.891 -5.329 5.023 1.00 98.25 100 TYR A C 1
ATOM 780 O O . TYR A 1 100 ? 10.174 -6.490 4.748 1.00 98.25 100 TYR A O 1
ATOM 788 N N . ASP A 1 101 ? 9.148 -5.015 6.087 1.00 97.62 101 ASP A N 1
ATOM 789 C CA . ASP A 1 101 ? 8.492 -6.042 6.905 1.00 97.62 101 ASP A CA 1
ATOM 790 C C . ASP A 1 101 ? 7.355 -6.739 6.128 1.00 97.62 101 ASP A C 1
ATOM 792 O O . ASP A 1 101 ? 6.978 -7.868 6.441 1.00 97.62 101 ASP A O 1
ATOM 796 N N . VAL A 1 102 ? 6.795 -6.069 5.108 1.00 97.88 102 VAL A N 1
ATOM 797 C CA . VAL A 1 102 ? 5.688 -6.591 4.283 1.00 97.88 102 VAL A CA 1
ATOM 798 C C . VAL A 1 102 ? 5.969 -6.576 2.783 1.00 97.88 102 VAL A C 1
ATOM 800 O O . VAL A 1 102 ? 5.365 -7.352 2.043 1.00 97.88 102 VAL A O 1
ATOM 803 N N . ALA A 1 103 ? 6.840 -5.680 2.321 1.00 98.44 103 ALA A N 1
ATOM 804 C CA . ALA A 1 103 ? 7.165 -5.497 0.916 1.00 98.44 103 ALA A CA 1
ATOM 805 C C . ALA A 1 103 ? 8.501 -6.147 0.562 1.00 98.44 103 ALA A C 1
ATOM 807 O O . ALA A 1 103 ? 9.441 -6.165 1.353 1.00 98.44 103 ALA A O 1
ATOM 808 N N . ILE A 1 104 ? 8.598 -6.611 -0.678 1.00 98.44 104 ILE A N 1
ATOM 809 C CA . ILE A 1 104 ? 9.875 -6.983 -1.284 1.00 98.44 104 ILE A CA 1
ATOM 810 C C . ILE A 1 104 ? 10.449 -5.790 -2.047 1.00 98.44 104 ILE A C 1
ATOM 812 O O . ILE A 1 104 ? 9.707 -4.927 -2.523 1.00 98.44 104 ILE A O 1
ATOM 816 N N . GLU A 1 105 ? 11.764 -5.767 -2.241 1.00 98.12 105 GLU A N 1
ATOM 817 C CA . GLU A 1 105 ? 12.346 -4.949 -3.301 1.00 98.12 105 GLU A CA 1
ATOM 818 C C . GLU A 1 105 ? 11.965 -5.563 -4.654 1.00 98.12 105 GLU A C 1
ATOM 820 O O . GLU A 1 105 ? 12.492 -6.599 -5.057 1.00 98.12 105 GLU A O 1
ATOM 825 N N . SER A 1 106 ? 11.015 -4.942 -5.351 1.00 98.06 106 SER A N 1
ATOM 826 C CA . SER A 1 106 ? 10.520 -5.464 -6.626 1.00 98.06 106 SER A CA 1
ATOM 827 C C . SER A 1 106 ? 11.540 -5.283 -7.754 1.00 98.06 106 SER A C 1
ATOM 829 O O . SER A 1 106 ? 12.391 -4.388 -7.709 1.00 98.06 106 SER A O 1
ATOM 831 N N . GLY A 1 107 ? 11.454 -6.108 -8.798 1.00 96.44 107 GLY A N 1
ATOM 832 C CA . GLY A 1 107 ? 12.361 -6.036 -9.945 1.00 96.44 107 GLY A CA 1
ATOM 833 C C . GLY A 1 107 ? 12.260 -4.713 -10.716 1.00 96.44 107 GLY A C 1
ATOM 834 O O . GLY A 1 107 ? 11.171 -4.165 -10.886 1.00 96.44 107 GLY A O 1
ATOM 835 N N . LEU A 1 108 ? 13.399 -4.215 -11.204 1.00 94.50 108 LEU A N 1
ATOM 836 C CA . LEU A 1 108 ? 13.476 -3.188 -12.246 1.00 94.50 108 LEU A CA 1
ATOM 837 C C . LEU A 1 108 ? 13.956 -3.863 -13.535 1.00 94.50 108 LEU A C 1
ATOM 839 O O . LEU A 1 108 ? 15.153 -4.043 -13.750 1.00 94.50 108 LEU A O 1
ATOM 843 N N . GLU A 1 109 ? 13.004 -4.302 -14.350 1.00 93.06 109 GLU A N 1
ATOM 844 C CA . GLU A 1 109 ? 13.236 -5.263 -15.429 1.00 93.06 109 GLU A CA 1
ATOM 845 C C . GLU A 1 109 ? 13.289 -4.594 -16.798 1.00 93.06 109 GLU A C 1
ATOM 847 O O . GLU A 1 109 ? 12.490 -3.708 -17.097 1.00 93.06 109 GLU A O 1
ATOM 852 N N . HIS A 1 110 ? 14.196 -5.050 -17.662 1.00 92.06 110 HIS A N 1
ATOM 853 C CA . HIS A 1 110 ? 14.212 -4.633 -19.060 1.00 92.06 110 HIS A CA 1
ATOM 854 C C . HIS A 1 110 ? 13.000 -5.192 -19.809 1.00 92.06 110 HIS A C 1
ATOM 856 O O . HIS A 1 110 ? 12.731 -6.391 -19.755 1.00 92.06 110 HIS A O 1
ATOM 862 N N . ALA A 1 111 ? 12.296 -4.323 -20.536 1.00 93.94 111 ALA A N 1
ATOM 863 C CA . ALA A 1 111 ? 11.141 -4.687 -21.347 1.00 93.94 111 ALA A CA 1
ATOM 864 C C . ALA A 1 111 ? 11.512 -4.707 -22.842 1.00 93.94 111 ALA A C 1
ATOM 866 O O . ALA A 1 111 ? 11.266 -3.718 -23.528 1.00 93.94 111 ALA A O 1
ATOM 867 N N . PRO A 1 112 ? 12.079 -5.806 -23.382 1.00 94.00 112 PRO A N 1
ATOM 868 C CA . PRO A 1 112 ? 12.683 -5.825 -24.719 1.00 94.00 112 PRO A CA 1
ATOM 869 C C . PRO A 1 112 ? 11.708 -5.441 -25.835 1.00 94.00 112 PRO A C 1
ATOM 871 O O . PRO A 1 112 ? 12.024 -4.580 -26.648 1.00 94.00 112 PRO A O 1
ATOM 874 N N . LEU A 1 113 ? 10.496 -6.005 -25.825 1.00 97.25 113 LEU A N 1
ATOM 875 C CA . LEU A 1 113 ? 9.478 -5.712 -26.842 1.00 97.25 113 LEU A CA 1
ATOM 876 C C . LEU A 1 113 ? 8.982 -4.261 -26.775 1.00 97.25 113 LEU A C 1
ATOM 878 O O . LEU A 1 113 ? 8.691 -3.650 -27.801 1.00 97.25 113 LEU A O 1
ATOM 882 N N . LEU A 1 114 ? 8.881 -3.693 -25.567 1.00 95.25 114 LEU A N 1
ATOM 883 C CA . LEU A 1 114 ? 8.524 -2.285 -25.408 1.00 95.25 114 LEU A CA 1
ATOM 884 C C . LEU A 1 114 ? 9.671 -1.403 -25.895 1.00 95.25 114 LEU A C 1
ATOM 886 O O . LEU A 1 114 ? 9.423 -0.483 -26.668 1.00 95.25 114 LEU A O 1
ATOM 890 N N . SER A 1 115 ? 10.904 -1.717 -25.489 1.00 93.31 115 SER A N 1
ATOM 891 C CA . SER A 1 115 ? 12.102 -0.984 -25.884 1.00 93.31 115 SER A CA 1
ATOM 892 C C . SER A 1 115 ? 12.250 -0.906 -27.400 1.00 93.31 115 SER A C 1
ATOM 894 O O . SER A 1 115 ? 12.502 0.172 -27.933 1.00 93.31 115 SER A O 1
ATOM 896 N N . GLU A 1 116 ? 12.043 -2.027 -28.092 1.00 96.62 116 GLU A N 1
ATOM 897 C CA . GLU A 1 116 ? 12.042 -2.093 -29.554 1.00 96.62 116 GLU A CA 1
ATOM 898 C C . GLU A 1 116 ? 10.936 -1.215 -30.149 1.00 96.62 116 GLU A C 1
ATOM 900 O O . GLU A 1 116 ? 11.197 -0.383 -31.016 1.00 96.62 116 GLU A O 1
ATOM 905 N N . ARG A 1 117 ? 9.710 -1.327 -29.626 1.00 97.56 117 ARG A N 1
ATOM 906 C CA . ARG A 1 117 ? 8.553 -0.575 -30.124 1.00 97.56 117 ARG A CA 1
ATOM 907 C C . ARG A 1 117 ? 8.689 0.942 -29.969 1.00 97.56 117 ARG A C 1
ATOM 909 O O . ARG A 1 117 ? 8.213 1.670 -30.835 1.00 97.56 117 ARG A O 1
ATOM 916 N N . VAL A 1 118 ? 9.261 1.428 -28.864 1.00 94.75 118 VAL A N 1
ATOM 917 C CA . VAL A 1 118 ? 9.410 2.876 -28.599 1.00 94.75 118 VAL A CA 1
ATOM 918 C C . VAL A 1 118 ? 10.779 3.435 -28.995 1.00 94.75 118 VAL A C 1
ATOM 920 O O . VAL A 1 118 ? 10.990 4.642 -28.909 1.00 94.75 118 VAL A O 1
ATOM 923 N N . GLY A 1 119 ? 11.715 2.580 -29.418 1.00 93.75 119 GLY A N 1
ATOM 924 C CA . GLY A 1 119 ? 13.066 2.980 -29.814 1.00 93.75 119 GLY A CA 1
ATOM 925 C C . GLY A 1 119 ? 13.949 3.477 -28.662 1.00 93.75 119 GLY A C 1
ATOM 926 O O . GLY A 1 119 ? 14.947 4.152 -28.906 1.00 93.75 119 GLY A O 1
ATOM 927 N N . VAL A 1 120 ? 13.602 3.173 -27.405 1.00 91.00 120 VAL A N 1
ATOM 928 C CA . VAL A 1 120 ? 14.372 3.577 -26.215 1.00 91.00 120 VAL A CA 1
ATOM 929 C C . VAL A 1 120 ? 14.471 2.444 -25.203 1.00 91.00 120 VAL A C 1
ATOM 931 O O . VAL A 1 120 ? 13.547 1.652 -25.049 1.00 91.00 120 VAL A O 1
ATOM 934 N N . PHE A 1 121 ? 15.579 2.383 -24.461 1.00 88.31 121 PHE A N 1
ATOM 935 C CA . PHE A 1 121 ? 15.768 1.382 -23.411 1.00 88.31 121 PHE A CA 1
ATOM 936 C C . PHE A 1 121 ? 14.764 1.596 -22.270 1.00 88.31 121 PHE A C 1
ATOM 938 O O . PHE A 1 121 ? 14.878 2.552 -21.501 1.00 88.31 121 PHE A O 1
ATOM 945 N N . SER A 1 122 ? 13.777 0.708 -22.183 1.00 90.94 122 SER A N 1
ATOM 946 C CA . SER A 1 122 ? 12.642 0.814 -21.272 1.00 90.94 122 SER A CA 1
ATOM 947 C C . SER A 1 122 ? 12.748 -0.204 -20.141 1.00 90.94 122 SER A C 1
ATOM 949 O O . SER A 1 122 ? 13.000 -1.391 -20.365 1.00 90.94 122 SER A O 1
ATOM 951 N N . LEU A 1 123 ? 12.525 0.272 -18.918 1.00 92.19 123 LEU A N 1
ATOM 952 C CA . LEU A 1 123 ? 12.523 -0.536 -17.703 1.00 92.19 123 LEU A CA 1
ATOM 953 C C . LEU A 1 123 ? 11.133 -0.524 -17.059 1.00 92.19 123 LEU A C 1
ATOM 955 O O . LEU A 1 123 ? 10.436 0.491 -17.093 1.00 92.19 123 LEU A O 1
ATOM 959 N N . LEU A 1 124 ? 10.756 -1.633 -16.425 1.00 95.62 124 LEU A N 1
ATOM 960 C CA . LEU A 1 124 ? 9.517 -1.784 -15.669 1.00 95.62 124 LEU A CA 1
ATOM 961 C C . LEU A 1 124 ? 9.835 -2.024 -14.198 1.00 95.62 124 LEU A C 1
ATOM 963 O O . LEU A 1 124 ? 10.476 -3.014 -13.850 1.00 95.62 124 LEU A O 1
ATOM 967 N N . LYS A 1 125 ? 9.353 -1.133 -13.328 1.00 97.50 125 LYS A N 1
ATOM 968 C CA . LYS A 1 125 ? 9.375 -1.346 -11.880 1.00 97.50 125 LYS A CA 1
ATOM 969 C C . LYS A 1 125 ? 8.176 -2.215 -11.487 1.00 97.50 125 LYS A C 1
ATOM 971 O O . LYS A 1 125 ? 7.038 -1.748 -11.506 1.00 97.50 125 LYS A O 1
ATOM 976 N N . ARG A 1 126 ? 8.432 -3.486 -11.176 1.00 98.06 126 ARG A N 1
ATOM 977 C CA . ARG A 1 126 ? 7.434 -4.561 -11.048 1.00 98.06 126 ARG A CA 1
ATOM 978 C C . ARG A 1 126 ? 6.715 -4.589 -9.700 1.00 98.06 126 ARG A C 1
ATOM 980 O O . ARG A 1 126 ? 6.696 -5.600 -9.012 1.00 98.06 126 ARG A O 1
ATOM 987 N N . GLU A 1 127 ? 6.089 -3.486 -9.300 1.00 98.62 127 GLU A N 1
ATOM 988 C CA . GLU A 1 127 ? 5.300 -3.436 -8.054 1.00 98.62 127 GLU A CA 1
ATOM 989 C C . GLU A 1 127 ? 4.060 -4.357 -8.062 1.00 98.62 127 GLU A C 1
ATOM 991 O O . GLU A 1 127 ? 3.420 -4.552 -7.030 1.00 98.62 127 GLU A O 1
ATOM 996 N N . ASP A 1 128 ? 3.728 -4.954 -9.208 1.00 98.25 128 ASP A N 1
ATOM 997 C CA . ASP A 1 128 ? 2.733 -6.016 -9.349 1.00 98.25 128 ASP A CA 1
ATOM 998 C C . ASP A 1 128 ? 3.177 -7.364 -8.749 1.00 98.25 128 ASP A C 1
ATOM 1000 O O . ASP A 1 128 ? 2.328 -8.213 -8.492 1.00 98.25 128 ASP A O 1
ATOM 1004 N N . THR A 1 129 ? 4.471 -7.563 -8.468 1.00 98.19 129 THR A N 1
ATOM 1005 C CA . THR A 1 129 ? 4.990 -8.796 -7.840 1.00 98.19 129 THR A CA 1
ATOM 1006 C C . THR A 1 129 ? 4.973 -8.760 -6.313 1.00 98.19 129 THR A C 1
ATOM 1008 O O . THR A 1 129 ? 5.335 -9.741 -5.664 1.00 98.19 129 THR A O 1
ATOM 1011 N N . GLN A 1 130 ? 4.526 -7.648 -5.722 1.00 98.44 130 GLN A N 1
ATOM 1012 C CA . GLN A 1 130 ? 4.328 -7.549 -4.278 1.00 98.44 130 GLN A CA 1
ATOM 1013 C C . GLN A 1 130 ? 3.311 -8.600 -3.786 1.00 98.44 130 GLN A C 1
ATOM 1015 O O . GLN A 1 130 ? 2.412 -8.978 -4.539 1.00 98.44 130 GLN A O 1
ATOM 1020 N N . PRO A 1 131 ? 3.338 -9.012 -2.505 1.00 96.75 131 PRO A N 1
ATOM 1021 C CA . PRO A 1 131 ? 2.417 -10.028 -1.965 1.00 96.75 131 PRO A CA 1
ATOM 1022 C C . PRO A 1 131 ? 0.912 -9.701 -2.075 1.00 96.75 131 PRO A C 1
ATOM 1024 O O . PRO A 1 131 ? 0.060 -10.587 -1.955 1.00 96.75 131 PRO A O 1
ATOM 1027 N N . VAL A 1 132 ? 0.572 -8.425 -2.289 1.00 96.19 132 VAL A N 1
ATOM 1028 C CA . VAL A 1 132 ? -0.798 -7.935 -2.551 1.00 96.19 132 VAL A CA 1
ATOM 1029 C C . VAL A 1 132 ? -0.988 -7.418 -3.981 1.00 96.19 132 VAL A C 1
ATOM 1031 O O . VAL A 1 132 ? -1.925 -6.667 -4.251 1.00 96.19 132 VAL A O 1
ATOM 1034 N N . PHE A 1 133 ? -0.085 -7.792 -4.887 1.00 97.19 133 PHE A N 1
ATOM 1035 C CA . PHE A 1 133 ? -0.096 -7.471 -6.315 1.00 97.19 133 PHE A CA 1
ATOM 1036 C C . PHE A 1 133 ? -0.120 -5.970 -6.648 1.00 97.19 133 PHE A C 1
ATOM 1038 O O . PHE A 1 133 ? -0.611 -5.554 -7.698 1.00 97.19 133 PHE A O 1
ATOM 1045 N N . SER A 1 134 ? 0.355 -5.123 -5.732 1.00 98.00 134 SER A N 1
ATOM 1046 C CA . SER A 1 134 ? 0.486 -3.681 -5.949 1.00 98.00 134 SER A CA 1
ATOM 1047 C C . SER A 1 134 ? 1.357 -3.030 -4.881 1.00 98.00 134 SER A C 1
ATOM 1049 O O . SER A 1 134 ? 1.481 -3.552 -3.780 1.00 98.00 134 SER A O 1
ATOM 1051 N N . PHE A 1 135 ? 1.826 -1.812 -5.144 1.00 98.38 135 PHE A N 1
ATOM 1052 C CA . PHE A 1 135 ? 2.601 -0.991 -4.205 1.00 98.38 135 PHE A CA 1
ATOM 1053 C C . PHE A 1 135 ? 1.837 -0.536 -2.947 1.00 98.38 135 PHE A C 1
ATOM 1055 O O . PHE A 1 135 ? 2.438 -0.006 -2.015 1.00 98.38 135 PHE A O 1
ATOM 1062 N N . LYS A 1 136 ? 0.506 -0.707 -2.884 1.00 98.38 136 LYS A N 1
ATOM 1063 C CA . LYS A 1 136 ? -0.326 -0.093 -1.832 1.00 98.38 136 LYS A CA 1
ATOM 1064 C C . LYS A 1 136 ? -0.018 -0.591 -0.417 1.00 98.38 136 LYS A C 1
ATOM 1066 O O . LYS A 1 136 ? -0.301 0.143 0.528 1.00 98.38 136 LYS A O 1
ATOM 1071 N N . LEU A 1 137 ? 0.598 -1.768 -0.267 1.00 98.31 137 LEU A N 1
ATOM 1072 C CA . LEU A 1 137 ? 1.068 -2.251 1.035 1.00 98.31 137 LEU A CA 1
ATOM 1073 C C . LEU A 1 137 ? 2.129 -1.348 1.671 1.00 98.31 137 LEU A C 1
ATOM 1075 O O . LEU A 1 137 ? 2.138 -1.229 2.889 1.00 98.31 137 LEU A O 1
ATOM 1079 N N . ARG A 1 138 ? 2.979 -0.683 0.876 1.00 98.69 138 ARG A N 1
ATOM 1080 C CA . ARG A 1 138 ? 4.124 0.080 1.391 1.00 98.69 138 ARG A CA 1
ATOM 1081 C C . ARG A 1 138 ? 3.666 1.243 2.260 1.00 98.69 138 ARG A C 1
ATOM 1083 O O . ARG A 1 138 ? 3.959 1.276 3.448 1.00 98.69 138 ARG A O 1
ATOM 1090 N N . GLY A 1 139 ? 2.897 2.174 1.696 1.00 98.50 139 GLY A N 1
ATOM 1091 C CA . GLY A 1 139 ? 2.388 3.308 2.474 1.00 98.50 139 GLY A CA 1
ATOM 1092 C C . GLY A 1 139 ? 1.356 2.933 3.534 1.00 98.50 139 GLY A C 1
ATOM 1093 O O . GLY A 1 139 ? 1.365 3.542 4.599 1.00 98.50 139 GLY A O 1
ATOM 1094 N N . ALA A 1 140 ? 0.505 1.927 3.288 1.00 98.56 140 ALA A N 1
ATOM 1095 C CA . ALA A 1 140 ? -0.445 1.465 4.301 1.00 98.56 140 ALA A CA 1
ATOM 1096 C C . ALA A 1 140 ? 0.293 0.936 5.540 1.00 98.56 140 ALA A C 1
ATOM 1098 O O . ALA A 1 140 ? 0.055 1.415 6.645 1.00 98.56 140 ALA A O 1
ATOM 1099 N N . TYR A 1 141 ? 1.241 0.015 5.345 1.00 98.75 141 TYR A N 1
ATOM 1100 C CA . TYR A 1 141 ? 2.030 -0.535 6.439 1.00 98.75 141 TYR A CA 1
ATOM 1101 C C . TYR A 1 141 ? 2.911 0.516 7.101 1.00 98.75 141 TYR A C 1
ATOM 1103 O O . TYR A 1 141 ? 2.942 0.573 8.321 1.00 98.75 141 TYR A O 1
ATOM 1111 N N . ASN A 1 142 ? 3.586 1.378 6.334 1.00 98.69 142 ASN A N 1
ATOM 1112 C CA . ASN A 1 142 ? 4.477 2.381 6.914 1.00 98.69 142 ASN A CA 1
ATOM 1113 C C . ASN A 1 142 ? 3.735 3.336 7.856 1.00 98.69 142 ASN A C 1
ATOM 1115 O O . ASN A 1 142 ? 4.190 3.568 8.970 1.00 98.69 142 ASN A O 1
ATOM 1119 N N . MET A 1 143 ? 2.566 3.835 7.445 1.00 98.31 143 MET A N 1
A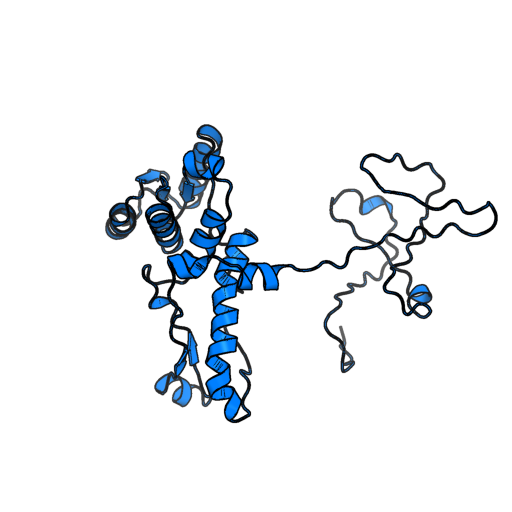TOM 1120 C CA . MET A 1 143 ? 1.737 4.660 8.322 1.00 98.31 143 MET A CA 1
ATOM 1121 C C . MET A 1 143 ? 1.283 3.881 9.561 1.00 98.31 143 MET A C 1
ATOM 1123 O O . MET A 1 143 ? 1.370 4.395 10.670 1.00 98.31 143 MET A O 1
ATOM 1127 N N . MET A 1 144 ? 0.809 2.645 9.384 1.00 98.50 144 MET A N 1
ATOM 1128 C CA . MET A 1 144 ? 0.339 1.825 10.501 1.00 98.50 144 MET A CA 1
ATOM 1129 C C . MET A 1 144 ? 1.470 1.494 11.481 1.00 98.50 144 MET A C 1
ATOM 1131 O O . MET A 1 144 ? 1.263 1.574 12.678 1.00 98.50 144 MET A O 1
ATOM 1135 N N . ALA A 1 145 ? 2.669 1.174 11.003 1.00 97.94 145 ALA A N 1
ATOM 1136 C CA . ALA A 1 145 ? 3.819 0.837 11.838 1.00 97.94 145 ALA A CA 1
ATOM 1137 C C . ALA A 1 145 ? 4.391 2.045 12.604 1.00 97.94 145 ALA A C 1
ATOM 1139 O O . ALA A 1 145 ? 5.055 1.860 13.623 1.00 97.94 145 ALA A O 1
ATOM 1140 N N . LEU A 1 146 ? 4.152 3.268 12.116 1.00 96.69 146 LEU A N 1
ATOM 1141 C CA . LEU A 1 146 ? 4.554 4.521 12.766 1.00 96.69 146 LEU A CA 1
ATOM 1142 C C . LEU A 1 146 ? 3.472 5.104 13.686 1.00 96.69 146 LEU A C 1
ATOM 1144 O O . LEU A 1 146 ? 3.749 6.055 14.416 1.00 96.69 146 LEU A O 1
ATOM 1148 N N . ALA A 1 147 ? 2.253 4.566 13.648 1.00 96.56 147 ALA A N 1
ATOM 1149 C CA . ALA A 1 147 ? 1.162 5.037 14.484 1.00 96.56 147 ALA A CA 1
ATOM 1150 C C . ALA A 1 147 ? 1.386 4.699 15.965 1.00 96.56 147 ALA A C 1
ATOM 1152 O O . ALA A 1 147 ? 2.104 3.760 16.322 1.00 96.56 147 ALA A O 1
ATOM 1153 N N . ASP A 1 148 ? 0.727 5.463 16.834 1.00 95.06 148 ASP A N 1
ATOM 1154 C CA . ASP A 1 148 ? 0.774 5.223 18.268 1.00 95.06 148 ASP A CA 1
ATOM 1155 C C . ASP A 1 148 ? 0.189 3.844 18.630 1.00 95.06 148 ASP A C 1
ATOM 1157 O O . ASP A 1 148 ? -0.811 3.388 18.061 1.00 95.06 148 ASP A O 1
ATOM 1161 N N . LYS A 1 149 ? 0.813 3.168 19.602 1.00 94.50 149 LYS A N 1
ATOM 1162 C CA . LYS A 1 149 ? 0.427 1.807 19.997 1.00 94.50 149 LYS A CA 1
ATOM 1163 C C . LYS A 1 149 ? -0.988 1.745 20.566 1.00 94.50 149 LYS A C 1
ATOM 1165 O O . LYS A 1 149 ? -1.690 0.773 20.295 1.00 94.50 149 LYS A O 1
ATOM 1170 N N . GLU A 1 150 ? -1.422 2.749 21.324 1.00 93.88 150 GLU A N 1
ATOM 1171 C CA . GLU A 1 150 ? -2.773 2.792 21.890 1.00 93.88 150 GLU A CA 1
ATOM 1172 C C . GLU A 1 150 ? -3.818 2.964 20.785 1.00 93.88 150 GLU A C 1
ATOM 1174 O O . GLU A 1 150 ? -4.859 2.305 20.800 1.00 93.88 150 GLU A O 1
ATOM 1179 N N . GLN A 1 151 ? -3.524 3.796 19.779 1.00 91.81 151 GLN A N 1
ATOM 1180 C CA . GLN A 1 151 ? -4.390 3.956 18.606 1.00 91.81 151 GLN A CA 1
ATOM 1181 C C . GLN A 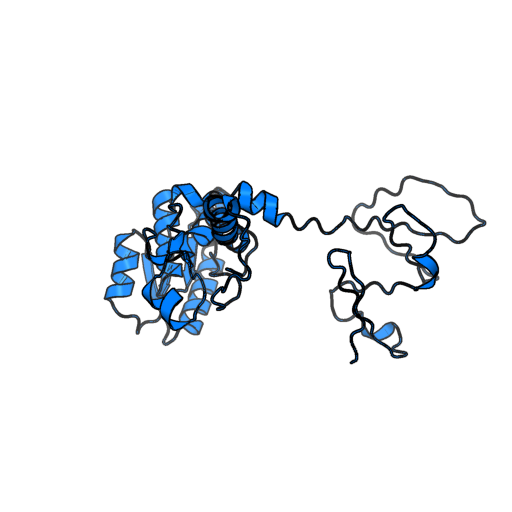1 151 ? -4.486 2.658 17.795 1.00 91.81 151 GLN A C 1
ATOM 1183 O O . GLN A 1 151 ? -5.582 2.240 17.419 1.00 91.81 151 GLN A O 1
ATOM 1188 N N . LEU A 1 152 ? -3.360 1.978 17.570 1.00 95.38 152 LEU A N 1
ATOM 1189 C CA . LEU A 1 152 ? -3.322 0.697 16.863 1.00 95.38 152 LEU A CA 1
ATOM 1190 C C . LEU A 1 152 ? -4.084 -0.416 17.593 1.00 95.38 152 LEU A C 1
ATOM 1192 O O . LEU A 1 152 ? -4.751 -1.222 16.941 1.00 95.38 152 LEU A O 1
ATOM 1196 N N . GLN A 1 153 ? -4.038 -0.451 18.929 1.00 95.69 153 GLN A N 1
ATOM 1197 C CA . GLN A 1 153 ? -4.773 -1.434 19.737 1.00 95.69 153 GLN A CA 1
ATOM 1198 C C . GLN A 1 153 ? -6.296 -1.310 19.586 1.00 95.69 153 GLN A C 1
ATOM 1200 O O . GLN A 1 153 ? -7.007 -2.321 19.609 1.00 95.69 153 GLN A O 1
ATOM 1205 N N . ARG A 1 154 ? -6.815 -0.092 19.369 1.00 96.94 154 ARG A N 1
ATOM 1206 C CA . ARG A 1 154 ? -8.242 0.121 19.056 1.00 96.94 154 ARG A CA 1
ATOM 1207 C C . ARG A 1 154 ? -8.624 -0.486 17.708 1.00 96.94 154 ARG A C 1
ATOM 1209 O O . ARG A 1 154 ? -9.763 -0.917 17.536 1.00 96.94 154 ARG A O 1
ATOM 1216 N N . GLY A 1 155 ? -7.660 -0.619 16.804 1.00 97.88 155 GLY A N 1
ATOM 1217 C CA . GLY A 1 155 ? -7.812 -1.188 15.474 1.00 97.88 155 GLY A CA 1
ATOM 1218 C C . GLY A 1 155 ? -7.789 -0.123 14.385 1.00 97.88 155 GLY A C 1
ATOM 1219 O O . GLY A 1 155 ? -7.900 1.077 14.635 1.00 97.88 155 GLY A O 1
ATOM 1220 N N . VAL A 1 156 ? -7.649 -0.589 13.149 1.00 98.62 156 VAL A N 1
ATOM 1221 C CA . VAL A 1 156 ? -7.560 0.255 11.959 1.00 98.62 156 VAL A CA 1
ATOM 1222 C C . VAL A 1 156 ? -8.804 0.118 11.091 1.00 98.62 156 VAL A C 1
ATOM 1224 O O . VAL A 1 156 ? -9.461 -0.928 11.075 1.00 98.62 156 VAL A O 1
ATOM 1227 N N . ILE A 1 157 ? -9.117 1.165 10.333 1.00 98.75 157 ILE A N 1
ATOM 1228 C CA . ILE A 1 157 ? -10.239 1.176 9.400 1.00 98.75 157 ILE A CA 1
ATOM 1229 C C . ILE A 1 157 ? -9.881 1.843 8.073 1.00 98.75 157 ILE A C 1
ATOM 1231 O O . ILE A 1 157 ? -9.177 2.851 8.023 1.00 98.75 157 ILE A O 1
ATOM 1235 N N . ALA A 1 158 ? -10.384 1.285 6.975 1.00 98.50 158 ALA A N 1
ATOM 1236 C CA . ALA A 1 158 ? -10.276 1.889 5.652 1.00 98.50 158 ALA A CA 1
ATOM 1237 C C . ALA A 1 158 ? -11.519 1.596 4.806 1.00 98.50 158 ALA A C 1
ATOM 1239 O O . ALA A 1 158 ? -12.118 0.528 4.904 1.00 98.50 158 ALA A O 1
ATOM 1240 N N . ALA A 1 159 ? -11.877 2.525 3.920 1.00 97.75 159 ALA A N 1
ATOM 1241 C CA . ALA A 1 159 ? -12.851 2.274 2.864 1.00 97.75 159 ALA A CA 1
ATOM 1242 C C . ALA A 1 159 ? -12.120 1.983 1.553 1.00 97.75 159 ALA A C 1
ATOM 1244 O O . ALA A 1 159 ? -11.422 2.846 1.017 1.00 97.75 159 ALA A O 1
ATOM 1245 N N . SER A 1 160 ? -12.240 0.758 1.044 1.00 95.12 160 SER A N 1
ATOM 1246 C CA . SER A 1 160 ? -11.688 0.350 -0.250 1.00 95.12 160 SER A CA 1
ATOM 1247 C C . SER A 1 160 ? -12.166 -1.050 -0.613 1.00 95.12 160 SER A C 1
ATOM 1249 O O . SER A 1 160 ? -12.230 -1.922 0.240 1.00 95.12 160 SER A O 1
ATOM 1251 N N . ALA A 1 161 ? -12.417 -1.286 -1.897 1.00 89.69 161 ALA A N 1
ATOM 1252 C CA . ALA A 1 161 ? -12.737 -2.603 -2.447 1.00 89.69 161 ALA A CA 1
ATOM 1253 C C . ALA A 1 161 ? -11.613 -3.146 -3.357 1.00 89.69 161 ALA A C 1
ATOM 1255 O O . ALA A 1 161 ? -11.878 -3.904 -4.287 1.00 89.69 161 ALA A O 1
ATOM 1256 N N . GLY A 1 162 ? -10.361 -2.703 -3.172 1.00 92.06 162 GLY A N 1
ATOM 1257 C CA . GLY A 1 162 ? -9.257 -3.020 -4.088 1.00 92.06 162 GLY A CA 1
ATOM 1258 C C . GLY A 1 162 ? -7.881 -3.067 -3.425 1.00 92.06 162 GLY A C 1
ATOM 1259 O O . GLY A 1 162 ? -7.740 -3.502 -2.286 1.00 92.06 162 GLY A O 1
ATOM 1260 N N . ASN A 1 163 ? -6.856 -2.613 -4.148 1.00 96.81 163 ASN A N 1
ATOM 1261 C CA . ASN A 1 163 ? -5.447 -2.706 -3.745 1.00 96.81 163 ASN A CA 1
ATOM 1262 C C . ASN A 1 163 ? -5.157 -2.109 -2.358 1.00 96.81 163 ASN A C 1
ATOM 1264 O O . ASN A 1 163 ? -4.402 -2.691 -1.585 1.00 96.81 163 ASN A O 1
ATOM 1268 N N . HIS A 1 164 ? -5.789 -0.979 -2.018 1.00 98.12 164 HIS A N 1
ATOM 1269 C CA . HIS A 1 164 ? -5.625 -0.359 -0.697 1.00 98.12 164 HIS A CA 1
ATOM 1270 C C . HIS A 1 164 ? -6.152 -1.252 0.429 1.00 98.12 164 HIS A C 1
ATOM 1272 O O . HIS A 1 164 ? -5.455 -1.460 1.413 1.00 98.12 164 HIS A O 1
ATOM 1278 N N . ALA A 1 165 ? -7.331 -1.857 0.256 1.00 98.12 165 ALA A N 1
ATOM 1279 C CA . ALA A 1 165 ? -7.880 -2.785 1.244 1.00 98.12 165 ALA A CA 1
ATOM 1280 C C . ALA A 1 165 ? -6.958 -3.976 1.513 1.00 98.12 165 ALA A C 1
ATOM 1282 O O . ALA A 1 165 ? -6.776 -4.359 2.664 1.00 98.12 165 ALA A O 1
ATOM 1283 N N . GLN A 1 166 ? -6.355 -4.544 0.464 1.00 98.19 166 GLN A N 1
ATOM 1284 C CA . GLN A 1 166 ? -5.404 -5.641 0.634 1.00 98.19 166 GLN A CA 1
ATOM 1285 C C . GLN A 1 166 ? -4.125 -5.195 1.348 1.00 98.19 166 GLN A C 1
ATOM 1287 O O . GLN A 1 166 ? -3.638 -5.929 2.203 1.00 98.19 166 GLN A O 1
ATOM 1292 N N . GLY A 1 167 ? -3.609 -4.001 1.032 1.00 98.31 167 GLY A N 1
ATOM 1293 C CA . GLY A 1 167 ? -2.443 -3.427 1.707 1.00 98.31 167 GLY A CA 1
ATOM 1294 C C . GLY A 1 167 ? -2.680 -3.206 3.203 1.00 98.31 167 GLY A C 1
ATOM 1295 O O . GLY A 1 167 ? -1.870 -3.641 4.016 1.00 98.31 167 GLY A O 1
ATOM 1296 N N . VAL A 1 168 ? -3.823 -2.614 3.571 1.00 98.69 168 VAL A N 1
ATOM 1297 C CA . VAL A 1 168 ? -4.216 -2.413 4.978 1.00 98.69 168 VAL A CA 1
ATOM 1298 C C . VAL A 1 168 ? -4.417 -3.750 5.692 1.00 98.69 168 VAL A C 1
ATOM 1300 O O . VAL A 1 168 ? -3.907 -3.937 6.792 1.00 98.69 168 VAL A O 1
ATOM 1303 N N . ALA A 1 169 ? -5.117 -4.700 5.066 1.00 98.50 169 ALA A N 1
ATOM 1304 C CA . ALA A 1 169 ? -5.368 -6.010 5.662 1.00 98.50 169 ALA A CA 1
ATOM 1305 C C . ALA A 1 169 ? -4.071 -6.796 5.909 1.00 98.50 169 ALA A C 1
ATOM 1307 O O . ALA A 1 169 ? -3.902 -7.370 6.980 1.00 98.50 169 ALA A O 1
ATOM 1308 N N . MET A 1 170 ? -3.134 -6.779 4.954 1.00 98.19 170 MET A N 1
ATOM 1309 C CA . MET A 1 170 ? -1.823 -7.405 5.133 1.00 98.19 170 MET A CA 1
ATOM 1310 C C . MET A 1 170 ? -1.022 -6.729 6.248 1.00 98.19 170 MET A C 1
ATOM 1312 O O . MET A 1 170 ? -0.455 -7.416 7.094 1.00 98.19 170 MET A O 1
ATOM 1316 N N . GLY A 1 171 ? -0.995 -5.394 6.277 1.00 98.06 171 GLY A N 1
ATOM 1317 C CA . GLY A 1 171 ? -0.271 -4.677 7.320 1.00 98.06 171 GLY A CA 1
ATOM 1318 C C . GLY A 1 171 ? -0.831 -4.949 8.715 1.00 98.06 171 GLY A C 1
ATOM 1319 O O . GLY A 1 171 ? -0.074 -5.159 9.656 1.00 98.06 171 GLY A O 1
ATOM 1320 N N . ALA A 1 172 ? -2.156 -5.035 8.838 1.00 98.25 172 ALA A N 1
ATOM 1321 C CA . ALA A 1 172 ? -2.817 -5.363 10.095 1.00 98.25 172 ALA A CA 1
ATOM 1322 C C . ALA A 1 172 ? -2.509 -6.789 10.561 1.00 98.25 172 ALA A C 1
ATOM 1324 O O . ALA A 1 172 ? -2.248 -7.003 11.743 1.00 98.25 172 ALA A O 1
ATOM 1325 N N . GLN A 1 173 ? -2.481 -7.742 9.624 1.00 97.81 173 GLN A N 1
ATOM 1326 C CA . GLN A 1 173 ? -2.107 -9.127 9.894 1.00 97.81 173 GLN A CA 1
ATOM 1327 C C . GLN A 1 173 ? -0.687 -9.228 10.466 1.00 97.81 173 GLN A C 1
ATOM 1329 O O . GLN A 1 173 ? -0.480 -9.930 11.451 1.00 97.81 173 GLN A O 1
ATOM 1334 N N . VAL A 1 174 ? 0.276 -8.510 9.879 1.00 97.56 174 VAL A N 1
ATOM 1335 C CA . VAL A 1 174 ? 1.681 -8.523 10.324 1.00 97.56 174 VAL A CA 1
ATOM 1336 C C . VAL A 1 174 ? 1.868 -7.804 11.661 1.00 97.56 174 VAL A C 1
ATOM 1338 O O . VAL A 1 174 ? 2.602 -8.293 12.514 1.00 97.56 174 VAL A O 1
ATOM 1341 N N . LEU A 1 175 ? 1.162 -6.692 11.889 1.00 97.56 175 LEU A N 1
ATOM 1342 C CA . LEU A 1 175 ? 1.207 -5.958 13.161 1.00 97.56 175 LEU A CA 1
ATOM 1343 C C . LEU A 1 175 ? 0.381 -6.613 14.282 1.00 97.56 175 LEU A C 1
ATOM 1345 O O . LEU A 1 175 ? 0.448 -6.165 15.425 1.00 97.56 175 LEU A O 1
ATOM 1349 N N . GLY A 1 176 ? -0.417 -7.641 13.978 1.00 97.19 176 GLY A N 1
ATOM 1350 C CA . GLY A 1 176 ? -1.287 -8.301 14.953 1.00 97.19 176 GLY A CA 1
ATOM 1351 C C . GLY A 1 176 ? -2.443 -7.422 15.449 1.00 97.19 176 GLY A C 1
ATOM 1352 O O . GLY A 1 176 ? -2.886 -7.576 16.586 1.00 97.19 176 GLY A O 1
ATOM 1353 N N . VAL A 1 177 ? -2.934 -6.495 14.619 1.00 97.62 177 VAL A N 1
ATOM 1354 C CA . VAL A 1 177 ? -4.016 -5.558 14.973 1.00 97.62 177 VAL A CA 1
ATOM 1355 C C . VAL A 1 177 ? -5.288 -5.837 14.180 1.00 97.62 177 VAL A C 1
ATOM 1357 O O . VAL A 1 177 ? -5.260 -6.382 13.077 1.00 97.62 177 VAL A O 1
ATOM 1360 N N . ARG A 1 178 ? -6.441 -5.441 14.726 1.00 98.06 178 ARG A N 1
ATOM 1361 C CA . ARG A 1 178 ? -7.729 -5.607 14.038 1.00 98.06 178 ARG A CA 1
ATOM 1362 C C . ARG A 1 178 ? -7.842 -4.613 12.883 1.00 98.06 178 ARG A C 1
ATOM 1364 O O . ARG A 1 178 ? -7.670 -3.418 13.098 1.00 98.06 178 ARG A O 1
ATOM 1371 N N . ALA A 1 179 ? -8.210 -5.089 11.693 1.00 98.50 179 ALA A N 1
ATOM 1372 C CA . ALA A 1 179 ? -8.555 -4.243 10.551 1.00 98.50 179 ALA A CA 1
ATOM 1373 C C . ALA A 1 179 ? -10.022 -4.390 10.162 1.00 98.50 179 ALA A C 1
ATOM 1375 O O . ALA A 1 179 ? -10.513 -5.503 9.974 1.00 98.50 179 ALA A O 1
ATOM 1376 N N . THR A 1 180 ? -10.689 -3.253 9.977 1.00 98.69 180 THR A N 1
ATOM 1377 C CA . THR A 1 180 ? -12.036 -3.164 9.411 1.00 98.69 180 THR A CA 1
ATOM 1378 C C . THR A 1 180 ? -11.968 -2.519 8.033 1.00 98.69 180 THR A C 1
ATOM 1380 O O . THR A 1 180 ? -11.476 -1.405 7.878 1.00 98.69 180 THR A O 1
ATOM 1383 N N . ILE A 1 181 ? -12.475 -3.202 7.013 1.00 98.69 181 ILE A N 1
ATOM 1384 C CA . ILE A 1 181 ? -12.531 -2.697 5.645 1.00 98.69 181 ILE A CA 1
ATOM 1385 C C . ILE A 1 181 ? -13.986 -2.510 5.243 1.00 98.69 181 ILE A C 1
ATOM 1387 O O . ILE A 1 181 ? -14.754 -3.470 5.195 1.00 98.69 181 ILE A O 1
ATOM 1391 N N . VAL A 1 182 ? -14.360 -1.276 4.921 1.00 98.69 182 VAL A N 1
ATOM 1392 C CA . VAL A 1 182 ? -15.702 -0.962 4.428 1.00 98.69 182 VAL A CA 1
ATOM 1393 C C . VAL A 1 182 ? -15.695 -0.969 2.903 1.00 98.69 182 VAL A C 1
ATOM 1395 O O . VAL A 1 182 ? -14.861 -0.319 2.264 1.00 98.69 182 VAL A O 1
ATOM 1398 N N . MET A 1 183 ? -16.621 -1.715 2.311 1.00 98.44 183 MET A N 1
ATOM 1399 C CA . MET A 1 183 ? -16.783 -1.852 0.865 1.00 98.44 183 MET A CA 1
ATOM 1400 C C . MET A 1 183 ? -18.238 -1.581 0.465 1.00 98.44 183 MET A C 1
ATOM 1402 O O . MET A 1 183 ? -19.133 -1.850 1.262 1.00 98.44 183 MET A O 1
ATOM 1406 N N . PRO A 1 184 ? -18.512 -1.106 -0.762 1.00 98.00 184 PRO A N 1
ATOM 1407 C CA . PRO A 1 184 ? -19.880 -1.023 -1.276 1.00 98.00 184 PRO A CA 1
ATOM 1408 C C . PRO A 1 184 ? -20.570 -2.392 -1.326 1.00 98.00 184 PRO A C 1
ATOM 1410 O O . PRO A 1 184 ? -19.905 -3.408 -1.554 1.00 98.00 184 PRO A O 1
ATOM 1413 N N . LEU A 1 185 ? -21.899 -2.419 -1.207 1.00 97.38 185 LEU A N 1
ATOM 1414 C CA . LEU A 1 185 ? -22.712 -3.645 -1.278 1.00 97.38 185 LEU A CA 1
ATOM 1415 C C . LEU A 1 185 ? -22.517 -4.406 -2.597 1.00 97.38 185 LEU A C 1
ATOM 1417 O O . LEU A 1 185 ? -22.448 -5.631 -2.602 1.00 97.38 185 LEU A O 1
ATOM 1421 N N . ALA A 1 186 ? -22.348 -3.681 -3.704 1.00 95.94 186 ALA A N 1
ATOM 1422 C CA . ALA A 1 186 ? -22.136 -4.248 -5.037 1.00 95.94 186 ALA A CA 1
ATOM 1423 C C . ALA A 1 186 ? -20.712 -4.805 -5.272 1.00 95.94 186 ALA A C 1
ATOM 1425 O O . ALA A 1 186 ? -20.357 -5.152 -6.400 1.00 95.94 186 ALA A O 1
ATOM 1426 N N . THR A 1 187 ? -19.857 -4.861 -4.244 1.00 96.56 187 THR A N 1
ATOM 1427 C CA . THR A 1 187 ? -18.479 -5.346 -4.394 1.00 96.56 187 THR A CA 1
ATOM 1428 C C . THR A 1 187 ? -18.462 -6.840 -4.730 1.00 96.56 187 THR A C 1
ATOM 1430 O O . THR A 1 187 ? -19.005 -7.635 -3.963 1.00 96.56 187 THR A O 1
ATOM 1433 N N . PRO A 1 188 ? -17.788 -7.267 -5.818 1.00 97.06 188 PRO A N 1
ATOM 1434 C CA . PRO A 1 188 ? -17.686 -8.683 -6.157 1.00 97.06 188 PRO A CA 1
ATOM 1435 C C . PRO A 1 188 ? -17.103 -9.510 -5.007 1.00 97.06 188 PRO A C 1
ATOM 1437 O O . PRO A 1 188 ? -16.042 -9.166 -4.474 1.00 97.06 188 PRO A O 1
ATOM 1440 N N . MET A 1 189 ? -17.746 -10.635 -4.676 1.00 96.81 189 MET A N 1
ATOM 1441 C CA . MET A 1 189 ? -17.368 -11.482 -3.533 1.00 96.81 189 MET A CA 1
ATOM 1442 C C . MET A 1 189 ? -15.908 -11.937 -3.569 1.00 96.81 189 MET A C 1
ATOM 1444 O O . MET A 1 189 ? -15.252 -11.961 -2.537 1.00 96.81 189 MET A O 1
ATOM 1448 N N . ILE A 1 190 ? -15.336 -12.160 -4.755 1.00 96.19 190 ILE A N 1
ATOM 1449 C CA . ILE A 1 190 ? -13.912 -12.496 -4.897 1.00 96.19 190 ILE A CA 1
ATOM 1450 C C . ILE A 1 190 ? -12.972 -11.450 -4.265 1.00 96.19 190 ILE A C 1
ATOM 1452 O O . ILE A 1 190 ? -11.929 -11.815 -3.718 1.00 96.19 190 ILE A O 1
ATOM 1456 N N . LYS A 1 191 ? -13.339 -10.159 -4.296 1.00 95.00 191 LYS A N 1
ATOM 1457 C CA . LYS A 1 191 ? -12.567 -9.067 -3.681 1.00 95.00 191 LYS A CA 1
ATOM 1458 C C . LYS A 1 191 ? -12.797 -8.994 -2.172 1.00 95.00 191 LYS A C 1
ATOM 1460 O O . LYS A 1 191 ? -11.848 -8.763 -1.427 1.00 95.00 191 LYS A O 1
ATOM 1465 N N . VAL A 1 192 ? -14.033 -9.238 -1.735 1.00 97.56 192 VAL A N 1
ATOM 1466 C CA . VAL A 1 192 ? -14.395 -9.357 -0.314 1.00 97.56 192 VAL A CA 1
ATOM 1467 C C . VAL A 1 192 ? -13.596 -10.488 0.331 1.00 97.56 192 VAL A C 1
ATOM 1469 O O . VAL A 1 192 ? -12.916 -10.289 1.337 1.00 97.56 192 VAL A O 1
ATOM 1472 N N . ASP A 1 193 ? -13.601 -11.658 -0.299 1.00 97.19 193 ASP A N 1
ATOM 1473 C CA . ASP A 1 193 ? -12.934 -12.849 0.209 1.00 97.19 193 ASP A CA 1
ATOM 1474 C C . ASP A 1 193 ? -11.411 -12.712 0.166 1.00 97.19 193 ASP A C 1
ATOM 1476 O O . ASP A 1 193 ? -10.732 -13.211 1.058 1.00 97.19 193 ASP A O 1
ATOM 1480 N N . ALA A 1 194 ? -10.851 -11.991 -0.814 1.00 95.25 194 ALA A N 1
ATOM 1481 C CA . ALA A 1 194 ? -9.419 -11.684 -0.839 1.00 95.25 194 ALA A CA 1
ATOM 1482 C C . ALA A 1 194 ? -8.960 -10.912 0.405 1.00 95.25 194 ALA A C 1
ATOM 1484 O O . ALA A 1 194 ? -7.875 -11.175 0.916 1.00 95.25 194 ALA A O 1
ATOM 1485 N N . VAL A 1 195 ? -9.791 -10.000 0.912 1.00 97.44 195 VAL A N 1
ATOM 1486 C CA . VAL A 1 195 ? -9.506 -9.237 2.132 1.00 97.44 195 VAL A CA 1
ATOM 1487 C C . VAL A 1 195 ? -9.765 -10.076 3.385 1.00 97.44 195 VAL A C 1
ATOM 1489 O O . VAL A 1 195 ? -8.920 -10.107 4.278 1.00 97.44 195 VAL A O 1
ATOM 1492 N N . ARG A 1 196 ? -10.866 -10.840 3.424 1.00 97.38 196 ARG A N 1
ATOM 1493 C CA . ARG A 1 196 ? -11.174 -11.754 4.542 1.00 97.38 196 ARG A CA 1
ATOM 1494 C C . ARG A 1 196 ? -10.110 -12.831 4.743 1.00 97.38 196 ARG A C 1
ATOM 1496 O O . ARG A 1 196 ? -9.753 -13.121 5.878 1.00 97.38 196 ARG A O 1
ATOM 1503 N N . ARG A 1 197 ? -9.545 -13.381 3.660 1.00 95.88 197 ARG A N 1
ATOM 1504 C CA . ARG A 1 197 ? -8.441 -14.361 3.719 1.00 95.88 197 ARG A CA 1
ATOM 1505 C C . ARG A 1 197 ? -7.183 -13.824 4.409 1.00 95.88 197 ARG A C 1
ATOM 1507 O O . ARG A 1 197 ? -6.346 -14.619 4.818 1.00 95.88 197 ARG A O 1
ATOM 1514 N N . ARG A 1 198 ? -7.048 -12.502 4.551 1.00 94.81 198 ARG A N 1
ATOM 1515 C CA . ARG A 1 198 ? -5.957 -11.850 5.296 1.00 94.81 198 ARG A CA 1
ATOM 1516 C C . ARG A 1 198 ? -6.314 -11.538 6.752 1.00 94.81 198 ARG A C 1
ATOM 1518 O O . ARG A 1 198 ? -5.549 -10.872 7.431 1.00 94.81 198 ARG A O 1
ATOM 1525 N N . GLY A 1 199 ? -7.473 -11.993 7.231 1.00 95.44 199 GLY A N 1
ATOM 1526 C CA . GLY A 1 199 ? -7.914 -11.806 8.615 1.00 95.44 199 GLY A CA 1
ATOM 1527 C C . GLY A 1 199 ? -8.587 -10.461 8.903 1.00 95.44 199 GLY A C 1
ATOM 1528 O O . GLY A 1 199 ? -8.902 -10.183 10.056 1.00 95.44 199 GLY A O 1
ATOM 1529 N N . ALA A 1 200 ? -8.838 -9.629 7.888 1.00 97.75 200 ALA A N 1
ATOM 1530 C CA . ALA A 1 200 ? -9.563 -8.375 8.072 1.00 97.75 200 ALA A CA 1
ATOM 1531 C C . ALA A 1 200 ? -11.087 -8.587 8.088 1.00 97.75 200 ALA A C 1
ATOM 1533 O O . ALA A 1 200 ? -11.644 -9.343 7.285 1.00 97.75 200 ALA A O 1
ATOM 1534 N N . SER A 1 201 ? -11.770 -7.852 8.963 1.00 98.12 201 SER A N 1
ATOM 1535 C CA . SER A 1 201 ? -13.229 -7.767 9.002 1.00 98.12 201 SER A CA 1
ATOM 1536 C C . SER A 1 201 ? -13.724 -6.913 7.842 1.00 98.12 201 SER A C 1
ATOM 1538 O O . SER A 1 201 ? -13.269 -5.785 7.668 1.00 98.12 201 SER A O 1
ATOM 1540 N N . VAL A 1 202 ? -14.674 -7.419 7.055 1.00 98.44 202 VAL A N 1
ATOM 1541 C CA . VAL A 1 202 ? -15.258 -6.668 5.933 1.00 98.44 202 VAL A CA 1
ATOM 1542 C C . VAL A 1 202 ? -16.701 -6.295 6.240 1.00 98.44 202 VAL A C 1
ATOM 1544 O O . VAL A 1 202 ? -17.515 -7.178 6.512 1.00 98.44 202 VAL A O 1
ATOM 1547 N N . ILE A 1 203 ? -17.013 -5.004 6.136 1.00 98.44 203 ILE A N 1
ATOM 1548 C CA . ILE A 1 203 ? -18.365 -4.451 6.249 1.00 98.44 203 ILE A CA 1
ATOM 1549 C C . ILE A 1 203 ? -18.821 -4.032 4.853 1.00 98.44 203 ILE A C 1
ATOM 1551 O O . ILE A 1 203 ? -18.181 -3.197 4.213 1.00 98.44 203 ILE A O 1
ATOM 1555 N N . LEU A 1 204 ? -19.927 -4.604 4.380 1.00 98.25 204 LEU A N 1
ATOM 1556 C CA . LEU A 1 204 ? -20.563 -4.179 3.136 1.00 98.25 204 LEU A CA 1
ATOM 1557 C C . LEU A 1 204 ? -21.598 -3.100 3.456 1.00 98.25 204 LEU A C 1
ATOM 1559 O O . LEU A 1 204 ? -22.575 -3.374 4.147 1.00 98.25 204 LEU A O 1
ATOM 1563 N N . HIS A 1 205 ? -21.374 -1.875 2.988 1.00 98.31 205 HIS A N 1
ATOM 1564 C CA . HIS A 1 205 ? -22.255 -0.744 3.253 1.00 98.31 205 HIS A CA 1
ATOM 1565 C C . HIS A 1 205 ? -22.273 0.245 2.087 1.00 98.31 205 HIS A C 1
ATOM 1567 O O . HIS A 1 205 ? -21.228 0.687 1.610 1.00 98.31 205 HIS A O 1
ATOM 1573 N N . GLY A 1 206 ? -23.479 0.683 1.727 1.00 96.38 206 GLY A N 1
ATOM 1574 C CA . GLY A 1 206 ? -23.711 1.736 0.748 1.00 96.38 206 GLY A CA 1
ATOM 1575 C C . GLY A 1 206 ? -23.633 1.2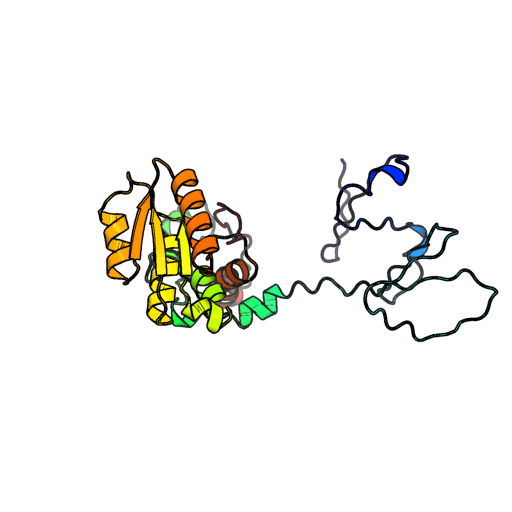53 -0.697 1.00 96.38 206 GLY A C 1
ATOM 1576 O O . GLY A 1 206 ? -23.016 0.233 -1.013 1.00 96.38 206 GLY A O 1
ATOM 1577 N N . ASP A 1 207 ? -24.257 2.025 -1.579 1.00 94.31 207 ASP A N 1
ATOM 1578 C CA . ASP A 1 207 ? -24.417 1.658 -2.992 1.00 94.31 207 ASP A CA 1
ATOM 1579 C C . ASP A 1 207 ? -23.190 2.019 -3.836 1.00 94.31 207 ASP A C 1
ATOM 1581 O O . ASP A 1 207 ? -23.000 1.516 -4.942 1.00 94.31 207 ASP A O 1
ATOM 1585 N N . ASN A 1 208 ? -22.327 2.889 -3.311 1.00 94.38 208 ASN A N 1
ATOM 1586 C CA . ASN A 1 208 ? -21.125 3.361 -3.979 1.00 94.38 208 ASN A CA 1
ATOM 1587 C C . ASN A 1 208 ? -19.971 3.571 -2.985 1.00 94.38 208 ASN A C 1
ATOM 1589 O O . ASN A 1 208 ? -20.115 3.427 -1.767 1.00 94.38 208 ASN A O 1
ATOM 1593 N N . PHE A 1 209 ? -18.798 3.898 -3.528 1.00 92.75 209 PHE A N 1
ATOM 1594 C CA . PHE A 1 209 ? -17.586 4.111 -2.741 1.00 92.75 209 PHE A CA 1
ATOM 1595 C C . PHE A 1 209 ? -17.714 5.267 -1.740 1.00 92.75 209 PHE A C 1
ATOM 1597 O O . PHE A 1 209 ? -17.235 5.137 -0.615 1.00 92.75 209 PHE A O 1
ATOM 1604 N N . ASP A 1 210 ? -18.374 6.365 -2.108 1.00 94.19 210 ASP A N 1
ATOM 1605 C CA . ASP A 1 210 ? -18.511 7.530 -1.230 1.00 94.19 210 ASP A CA 1
ATOM 1606 C C . ASP A 1 210 ? -19.390 7.222 -0.014 1.00 94.19 210 ASP A C 1
ATOM 1608 O O . ASP A 1 210 ? -19.041 7.594 1.107 1.00 94.19 210 ASP A O 1
ATOM 1612 N N . ALA A 1 211 ? -20.467 6.456 -0.200 1.00 96.69 211 ALA A N 1
ATOM 1613 C CA . ALA A 1 211 ? -21.312 5.972 0.888 1.00 96.69 211 ALA A CA 1
ATOM 1614 C C . ALA A 1 211 ? -20.547 5.018 1.825 1.00 96.69 211 ALA A C 1
ATOM 1616 O O . ALA A 1 211 ? -20.632 5.150 3.048 1.00 96.69 211 ALA A O 1
ATOM 1617 N N . ALA A 1 212 ? -19.748 4.099 1.270 1.00 97.44 212 ALA A N 1
ATOM 1618 C CA . ALA A 1 212 ? -18.867 3.228 2.052 1.00 97.44 212 ALA A CA 1
ATOM 1619 C C . ALA A 1 212 ? -17.812 4.036 2.835 1.00 97.44 212 ALA A C 1
ATOM 1621 O O . ALA A 1 212 ? -17.557 3.768 4.008 1.00 97.44 212 ALA A O 1
ATOM 1622 N N . LYS A 1 213 ? -17.225 5.067 2.214 1.00 97.12 213 LYS A N 1
ATOM 1623 C CA . LYS A 1 213 ? -16.242 5.968 2.834 1.00 97.12 213 LYS A CA 1
ATOM 1624 C C . LYS A 1 213 ? -16.845 6.802 3.960 1.00 97.12 213 LYS A C 1
ATOM 1626 O O . LYS A 1 213 ? -16.229 6.917 5.017 1.00 97.12 213 LYS A O 1
ATOM 1631 N N . ALA A 1 214 ? -18.038 7.356 3.758 1.00 97.81 214 ALA A N 1
ATOM 1632 C CA . ALA A 1 214 ? -18.756 8.097 4.790 1.00 97.81 214 ALA A CA 1
ATOM 1633 C C . ALA A 1 214 ? -19.079 7.200 5.995 1.00 97.81 214 ALA A C 1
ATOM 1635 O O . ALA A 1 214 ? -18.865 7.603 7.138 1.00 97.81 214 ALA A O 1
ATOM 1636 N N . HIS A 1 215 ? -19.510 5.961 5.744 1.00 98.31 215 HIS A N 1
ATOM 1637 C CA . HIS A 1 215 ? -19.760 4.986 6.801 1.00 98.31 215 HIS A CA 1
ATOM 1638 C C . HIS A 1 215 ? -18.480 4.589 7.550 1.00 98.31 215 HIS A C 1
ATOM 1640 O O . HIS A 1 215 ? -18.471 4.571 8.777 1.00 98.31 215 HIS A O 1
ATOM 1646 N N . ALA A 1 216 ? -17.375 4.352 6.835 1.00 98.12 216 ALA A N 1
ATOM 1647 C CA . ALA A 1 216 ? -16.078 4.083 7.454 1.00 98.12 216 ALA A CA 1
ATOM 1648 C C . ALA A 1 216 ? -15.623 5.231 8.360 1.00 98.12 216 ALA A C 1
ATOM 1650 O O . ALA A 1 216 ? -15.135 4.980 9.455 1.00 98.12 216 ALA A O 1
ATOM 1651 N N . LYS A 1 217 ? -15.815 6.483 7.926 1.00 97.81 217 LYS A N 1
ATOM 1652 C CA . LYS A 1 217 ? -15.505 7.658 8.744 1.00 97.81 217 LYS A CA 1
ATOM 1653 C C . LYS A 1 217 ? -16.353 7.691 10.018 1.00 97.81 217 LYS A C 1
ATOM 1655 O O . LYS A 1 217 ? -15.799 7.829 11.098 1.00 97.81 217 LYS A O 1
ATOM 1660 N N . LYS A 1 218 ? -17.668 7.478 9.902 1.00 98.31 218 LYS A N 1
ATOM 1661 C CA . LYS A 1 218 ? -18.572 7.411 11.059 1.00 98.31 218 LYS A CA 1
ATOM 1662 C C . LYS A 1 218 ? -18.133 6.340 12.066 1.00 98.31 218 LYS A C 1
ATOM 1664 O O . LYS A 1 218 ? -18.008 6.633 13.248 1.00 98.31 218 LYS A O 1
ATOM 1669 N N . LEU A 1 219 ? -17.838 5.126 11.593 1.00 98.19 219 LEU A N 1
ATOM 1670 C CA . LEU A 1 219 ? -17.353 4.038 12.448 1.00 98.19 219 LEU A CA 1
ATOM 1671 C C . LEU A 1 219 ? -16.000 4.354 13.092 1.00 98.19 219 LEU A C 1
ATOM 1673 O O . LEU A 1 219 ? -15.765 3.951 14.232 1.00 98.19 219 LEU A O 1
ATOM 1677 N N . ALA A 1 220 ? -15.116 5.044 12.368 1.00 97.94 220 ALA A N 1
ATOM 1678 C CA . ALA A 1 220 ? -13.834 5.481 12.897 1.00 97.94 220 ALA A CA 1
ATOM 1679 C C . ALA A 1 220 ? -14.013 6.465 14.054 1.00 97.94 220 ALA A C 1
ATOM 1681 O O . ALA A 1 220 ? -13.383 6.283 15.091 1.00 97.94 220 ALA A O 1
ATOM 1682 N N . ASP A 1 221 ? -14.899 7.448 13.889 1.00 97.69 221 ASP A N 1
ATOM 1683 C CA . ASP A 1 221 ? -15.182 8.469 14.897 1.00 97.69 221 ASP A CA 1
ATOM 1684 C C . ASP A 1 221 ? -15.848 7.847 16.143 1.00 97.69 221 ASP A C 1
ATOM 1686 O O . ASP A 1 221 ? -15.437 8.121 17.269 1.00 97.69 221 ASP A O 1
ATOM 1690 N N . GLU A 1 222 ? -16.823 6.949 15.956 1.00 97.69 222 GLU A N 1
ATOM 1691 C CA . GLU A 1 222 ? -17.555 6.278 17.046 1.00 97.69 222 GLU A CA 1
ATOM 1692 C C . GLU A 1 222 ? -16.674 5.329 17.871 1.00 97.69 222 GLU A C 1
ATOM 1694 O O . GLU A 1 222 ? -16.781 5.283 19.096 1.00 97.69 222 GLU A O 1
ATOM 1699 N N . ASN A 1 223 ? -15.801 4.569 17.207 1.00 96.81 223 ASN A N 1
ATOM 1700 C CA . ASN A 1 223 ? -14.984 3.531 17.844 1.00 96.81 223 ASN A CA 1
ATOM 1701 C C . ASN A 1 223 ? -13.524 3.962 18.051 1.00 96.81 223 ASN A C 1
ATOM 1703 O O . ASN A 1 223 ? -12.700 3.155 18.483 1.00 96.81 223 ASN A O 1
ATOM 1707 N N . GLN A 1 224 ? -13.198 5.217 17.726 1.00 97.12 224 GLN A N 1
ATOM 1708 C CA . GLN A 1 224 ? -11.853 5.794 17.804 1.00 97.12 224 GLN A CA 1
ATOM 1709 C C . GLN A 1 224 ? -10.794 4.953 17.069 1.00 97.12 224 GLN A C 1
ATOM 1711 O O . GLN A 1 224 ? -9.695 4.729 17.583 1.00 97.12 224 GLN A O 1
ATOM 1716 N N . LEU A 1 225 ? -11.144 4.458 15.878 1.00 97.88 225 LEU A N 1
ATOM 1717 C CA . LEU A 1 225 ? -10.266 3.626 15.051 1.00 97.88 225 LEU A CA 1
ATOM 1718 C C . LEU A 1 225 ? -9.287 4.492 14.262 1.00 97.88 225 LEU A C 1
ATOM 1720 O O . LEU A 1 225 ? -9.636 5.573 13.782 1.00 97.88 225 LEU A O 1
ATOM 1724 N N . LEU A 1 226 ? -8.083 3.973 14.033 1.00 98.06 226 LEU A N 1
ATOM 1725 C CA . LEU A 1 226 ? -7.115 4.625 13.160 1.00 98.06 226 LEU A CA 1
ATOM 1726 C C . LEU A 1 226 ? -7.560 4.507 11.696 1.00 98.06 226 LEU A C 1
ATOM 1728 O O . LEU A 1 226 ? -7.572 3.418 11.117 1.00 98.06 226 LEU A O 1
ATOM 1732 N N . VAL A 1 227 ? -7.900 5.634 11.074 1.00 98.31 227 VAL A N 1
ATOM 1733 C CA . VAL A 1 227 ? -8.216 5.685 9.642 1.00 98.31 227 VAL A CA 1
ATOM 1734 C C . VAL A 1 227 ? -6.931 5.585 8.831 1.00 98.31 227 VAL A C 1
ATOM 1736 O O . VAL A 1 227 ? -6.045 6.417 8.991 1.00 98.31 227 VAL A O 1
ATOM 1739 N N . VAL A 1 228 ? -6.851 4.624 7.906 1.00 98.31 228 VAL A N 1
ATOM 1740 C CA . VAL A 1 228 ? -5.703 4.478 6.997 1.00 98.31 228 VAL A CA 1
ATOM 1741 C C . VAL A 1 228 ? -6.066 5.026 5.608 1.00 98.31 228 VAL A C 1
ATOM 1743 O O . VAL A 1 228 ? -6.771 4.351 4.843 1.00 98.31 228 VAL A O 1
ATOM 1746 N N . PRO A 1 229 ? -5.630 6.248 5.243 1.00 97.50 229 PRO A N 1
ATOM 1747 C CA . PRO A 1 229 ? -5.934 6.854 3.958 1.00 97.50 229 PRO A CA 1
ATOM 1748 C C . PRO A 1 229 ? -5.169 6.177 2.805 1.00 97.50 229 PRO A C 1
ATOM 1750 O O . PRO A 1 229 ? -4.066 5.663 2.983 1.00 97.50 229 PRO A O 1
ATOM 1753 N N . PRO A 1 230 ? -5.727 6.195 1.582 1.00 96.69 230 PRO A N 1
ATOM 1754 C CA . PRO A 1 230 ? -5.127 5.531 0.422 1.00 96.69 230 PRO A CA 1
ATOM 1755 C C . PRO A 1 230 ? -3.955 6.274 -0.238 1.00 96.69 230 PRO A C 1
ATOM 1757 O O . PRO A 1 230 ? -3.312 5.696 -1.128 1.00 96.69 230 PRO A O 1
ATOM 1760 N N . PHE A 1 231 ? -3.724 7.547 0.107 1.00 95.62 231 PHE A N 1
ATOM 1761 C CA . PHE A 1 231 ? -2.654 8.375 -0.468 1.00 95.62 231 PHE A CA 1
ATOM 1762 C C . PHE A 1 231 ? -2.332 9.647 0.335 1.00 95.62 231 PHE A C 1
ATOM 1764 O O . PHE A 1 231 ? -1.158 9.958 0.482 1.00 95.62 231 PHE A O 1
ATOM 1771 N N . ASP A 1 232 ? -3.337 10.372 0.835 1.00 95.31 232 ASP A N 1
ATOM 1772 C CA . ASP A 1 232 ? -3.174 11.727 1.393 1.00 95.31 232 ASP A CA 1
ATOM 1773 C C . ASP A 1 232 ? -2.713 11.707 2.858 1.00 95.31 232 ASP A C 1
ATOM 1775 O O . ASP A 1 232 ? -3.477 11.988 3.779 1.00 95.31 232 ASP A O 1
ATOM 1779 N N . HIS A 1 233 ? -1.481 11.249 3.086 1.00 96.81 233 HIS A N 1
ATOM 1780 C CA . HIS A 1 233 ? -0.851 11.253 4.405 1.00 96.81 233 HIS A CA 1
ATOM 1781 C C . HIS A 1 233 ? 0.676 11.206 4.279 1.00 96.81 233 HIS A C 1
ATOM 1783 O O . HIS A 1 233 ? 1.176 10.376 3.513 1.00 96.81 233 HIS A O 1
ATOM 1789 N N . PRO A 1 234 ? 1.438 11.999 5.058 1.00 96.25 234 PRO A N 1
ATOM 1790 C CA . PRO A 1 234 ? 2.896 12.034 4.953 1.00 96.25 234 PRO A CA 1
ATOM 1791 C C . PRO A 1 234 ? 3.565 10.666 5.081 1.00 96.25 234 PRO A C 1
ATOM 1793 O O . PRO A 1 234 ? 4.447 10.330 4.297 1.00 96.25 234 PRO A O 1
ATOM 1796 N N . ASP A 1 235 ? 3.104 9.835 6.015 1.00 97.19 235 ASP A N 1
ATOM 1797 C CA . ASP A 1 235 ? 3.711 8.516 6.227 1.00 97.19 235 ASP A CA 1
ATOM 1798 C C . ASP A 1 235 ? 3.263 7.471 5.191 1.00 97.19 235 ASP A C 1
ATOM 1800 O O . ASP A 1 235 ? 3.976 6.501 4.928 1.00 97.19 235 ASP A O 1
ATOM 1804 N N . VAL A 1 236 ? 2.118 7.696 4.535 1.00 98.38 236 VAL A N 1
ATOM 1805 C CA . VAL A 1 236 ? 1.726 6.898 3.366 1.00 98.38 236 VAL A CA 1
ATOM 1806 C C . VAL A 1 236 ? 2.639 7.254 2.197 1.00 98.38 236 VAL A C 1
ATOM 1808 O O . VAL A 1 236 ? 3.183 6.348 1.570 1.00 98.38 236 VAL A O 1
ATOM 1811 N N . ILE A 1 237 ? 2.841 8.550 1.942 1.00 98.25 237 ILE A N 1
ATOM 1812 C CA . ILE A 1 237 ? 3.702 9.076 0.874 1.00 98.25 237 ILE A CA 1
ATOM 1813 C C . ILE A 1 237 ? 5.149 8.612 1.066 1.00 98.25 23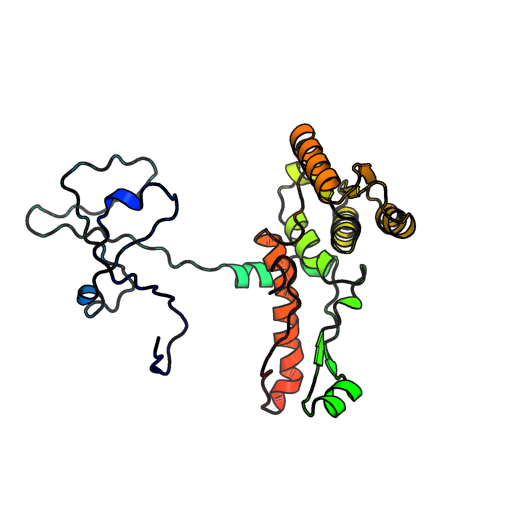7 ILE A C 1
ATOM 1815 O O . ILE A 1 237 ? 5.745 8.087 0.129 1.00 98.25 237 ILE A O 1
ATOM 1819 N N . SER A 1 238 ? 5.711 8.720 2.274 1.00 97.44 238 SER A N 1
ATOM 1820 C CA . SER A 1 238 ? 7.080 8.257 2.540 1.00 97.44 238 SER A CA 1
ATOM 1821 C C . SER A 1 238 ? 7.226 6.742 2.372 1.00 97.44 238 SER A C 1
ATOM 1823 O O . SER A 1 238 ? 8.229 6.278 1.830 1.00 97.44 238 SER A O 1
ATOM 1825 N N . GLY A 1 239 ? 6.198 5.964 2.723 1.00 98.31 239 GLY A N 1
ATOM 1826 C CA . GLY A 1 239 ? 6.167 4.537 2.415 1.00 98.31 239 GLY A CA 1
ATOM 1827 C C . GLY A 1 239 ? 6.202 4.273 0.907 1.00 98.31 239 GLY A C 1
ATOM 1828 O O . GLY A 1 239 ? 6.985 3.437 0.456 1.00 98.31 239 GLY A O 1
ATOM 1829 N N . GLN A 1 240 ? 5.433 5.012 0.099 1.00 98.50 240 GLN A N 1
ATOM 1830 C CA . GLN A 1 240 ? 5.490 4.859 -1.363 1.00 98.50 240 GLN A CA 1
ATOM 1831 C C . GLN A 1 240 ? 6.834 5.317 -1.946 1.00 98.50 240 GLN A C 1
ATOM 1833 O O . GLN A 1 240 ? 7.354 4.682 -2.863 1.00 98.50 240 GLN A O 1
ATOM 1838 N N . GLY A 1 241 ? 7.438 6.363 -1.376 1.00 97.88 241 GLY A N 1
ATOM 1839 C CA . GLY A 1 241 ? 8.736 6.898 -1.792 1.00 97.88 241 GLY A CA 1
ATOM 1840 C C . GLY A 1 241 ? 9.889 5.892 -1.698 1.00 97.88 241 GLY A C 1
ATOM 1841 O O . GLY A 1 241 ? 10.890 6.046 -2.401 1.00 97.88 241 GLY A O 1
ATOM 1842 N N . SER A 1 242 ? 9.734 4.808 -0.926 1.00 98.31 242 SER A N 1
ATOM 1843 C CA . SER A 1 242 ? 10.675 3.675 -0.929 1.00 98.31 242 SER A CA 1
ATOM 1844 C C . SER A 1 242 ? 10.873 3.064 -2.325 1.00 98.31 242 SER A C 1
ATOM 1846 O O . SER A 1 242 ? 11.979 2.637 -2.652 1.00 98.31 242 SER A O 1
ATOM 1848 N N . VAL A 1 243 ? 9.859 3.117 -3.198 1.00 98.31 243 VAL A N 1
ATOM 1849 C CA . VAL A 1 243 ? 9.973 2.692 -4.603 1.00 98.31 243 VAL A CA 1
ATOM 1850 C C . VAL A 1 243 ? 10.997 3.549 -5.352 1.00 98.31 243 VAL A C 1
ATOM 1852 O O . VAL A 1 243 ? 11.802 3.020 -6.118 1.00 98.31 243 VAL A O 1
ATOM 1855 N N . GLY A 1 244 ? 11.014 4.863 -5.110 1.00 95.38 244 GLY A N 1
ATOM 1856 C CA . GLY A 1 244 ? 11.988 5.781 -5.703 1.00 95.38 244 GLY A CA 1
ATOM 1857 C C . GLY A 1 244 ? 13.419 5.474 -5.257 1.00 95.38 244 GLY A C 1
ATOM 1858 O O . GLY A 1 244 ? 14.333 5.452 -6.084 1.00 95.38 244 GLY A O 1
ATOM 1859 N N . LEU A 1 245 ? 13.607 5.154 -3.972 1.00 93.88 245 LEU A N 1
ATOM 1860 C CA . LEU A 1 245 ? 14.900 4.719 -3.435 1.00 93.88 245 LEU A CA 1
ATOM 1861 C C . LEU A 1 245 ? 15.397 3.443 -4.130 1.00 93.88 245 LEU A C 1
ATOM 1863 O O . LEU A 1 245 ? 16.556 3.377 -4.547 1.00 93.88 245 LEU A O 1
ATOM 1867 N N . GLU A 1 246 ? 14.517 2.453 -4.300 1.00 95.44 246 GLU A N 1
ATOM 1868 C CA . GLU A 1 246 ? 14.835 1.213 -5.010 1.00 95.44 246 GLU A CA 1
ATOM 1869 C C . GLU A 1 246 ? 15.200 1.480 -6.475 1.00 95.44 246 GLU A C 1
ATOM 1871 O O . GLU A 1 246 ? 16.231 0.997 -6.931 1.00 95.44 246 GLU A O 1
ATOM 1876 N N . ILE A 1 247 ? 14.431 2.304 -7.200 1.00 93.69 247 ILE A N 1
ATOM 1877 C CA . ILE A 1 247 ? 14.733 2.667 -8.597 1.00 93.69 247 ILE A CA 1
ATOM 1878 C C . ILE A 1 247 ? 16.119 3.313 -8.704 1.00 93.69 247 ILE A C 1
ATOM 1880 O O . ILE A 1 247 ? 16.910 2.946 -9.576 1.00 93.69 247 ILE A O 1
ATOM 1884 N N . VAL A 1 248 ? 16.453 4.253 -7.816 1.00 89.81 248 VAL A N 1
ATOM 1885 C CA . VAL A 1 248 ? 17.776 4.897 -7.812 1.00 89.81 248 VAL A CA 1
ATOM 1886 C C . VAL A 1 248 ? 18.877 3.879 -7.525 1.00 89.81 248 VAL A C 1
ATOM 1888 O O . VAL A 1 248 ? 19.908 3.901 -8.193 1.00 89.81 248 VAL A O 1
ATOM 1891 N N . ARG A 1 249 ? 18.679 2.958 -6.577 1.00 88.88 249 ARG A N 1
ATOM 1892 C CA . ARG A 1 249 ? 19.667 1.913 -6.274 1.00 88.88 249 ARG A CA 1
ATOM 1893 C C . ARG A 1 249 ? 19.840 0.934 -7.437 1.00 88.88 249 ARG A C 1
ATOM 1895 O O . ARG A 1 249 ? 20.969 0.674 -7.837 1.00 88.88 249 ARG A O 1
ATOM 1902 N N . GLN A 1 250 ? 18.747 0.426 -7.995 1.00 90.81 250 GLN A N 1
ATOM 1903 C CA . GLN A 1 250 ? 18.740 -0.583 -9.058 1.00 90.81 250 GLN A CA 1
ATOM 1904 C C . GLN A 1 250 ? 19.233 -0.013 -10.392 1.00 90.81 250 GLN A C 1
ATOM 1906 O O . GLN A 1 250 ? 19.943 -0.686 -11.137 1.00 90.81 250 GLN A O 1
ATOM 1911 N N . SER A 1 251 ? 18.931 1.257 -10.676 1.00 84.25 251 SER A N 1
ATOM 1912 C CA . SER A 1 251 ? 19.443 1.929 -11.872 1.00 84.25 251 SER A CA 1
ATOM 1913 C C . SER A 1 251 ? 20.960 2.110 -11.844 1.00 84.25 251 SER A C 1
ATOM 1915 O O . SER A 1 251 ? 21.553 2.147 -12.916 1.00 84.25 251 SER A O 1
ATOM 1917 N N . ARG A 1 252 ? 21.626 2.137 -10.672 1.00 74.31 252 ARG A N 1
ATOM 1918 C CA . ARG A 1 252 ? 23.098 2.279 -10.574 1.00 74.31 252 ARG A CA 1
ATOM 1919 C C . ARG A 1 252 ? 23.875 1.199 -11.317 1.00 74.31 252 ARG A C 1
ATOM 1921 O O . ARG A 1 252 ? 24.906 1.520 -11.900 1.00 74.31 252 ARG A O 1
ATOM 1928 N N . ALA A 1 253 ? 23.374 -0.036 -11.345 1.00 67.75 253 ALA A N 1
ATOM 1929 C CA . ALA A 1 253 ? 23.979 -1.106 -12.139 1.00 67.75 253 ALA A CA 1
ATOM 1930 C C . ALA A 1 253 ? 24.034 -0.740 -13.636 1.00 67.75 253 ALA A C 1
ATOM 1932 O O . ALA A 1 253 ? 25.009 -1.037 -14.316 1.00 67.75 253 ALA A O 1
ATOM 1933 N N . TRP A 1 254 ? 23.033 -0.004 -14.124 1.00 63.31 254 TRP A N 1
ATOM 1934 C CA . TRP A 1 254 ? 22.970 0.518 -15.490 1.00 63.31 254 TRP A CA 1
ATOM 1935 C C . TRP A 1 254 ? 23.737 1.846 -15.652 1.00 63.31 254 TRP A C 1
ATOM 1937 O O . TRP A 1 254 ? 24.328 2.093 -16.705 1.00 63.31 254 TRP A O 1
ATOM 1947 N N . LEU A 1 255 ? 23.803 2.672 -14.593 1.00 57.53 255 LEU A N 1
ATOM 1948 C CA . LEU A 1 255 ? 24.595 3.913 -14.543 1.00 57.53 255 LEU A CA 1
ATOM 1949 C C . LEU A 1 255 ? 26.101 3.669 -14.694 1.00 57.53 255 LEU A C 1
ATOM 1951 O O . LEU A 1 255 ? 26.807 4.580 -15.122 1.00 57.53 255 LEU A O 1
ATOM 1955 N N . ALA A 1 256 ? 26.601 2.472 -14.363 1.00 58.44 256 ALA A N 1
ATOM 1956 C CA . ALA A 1 256 ? 28.008 2.101 -14.542 1.00 58.44 256 ALA A CA 1
ATOM 1957 C C . ALA A 1 256 ? 28.475 2.207 -16.011 1.00 58.44 256 ALA A C 1
ATOM 1959 O O . ALA A 1 256 ? 29.668 2.331 -16.272 1.00 58.44 256 ALA A O 1
ATOM 1960 N N . HIS A 1 257 ? 27.536 2.254 -16.965 1.00 60.62 257 HIS A N 1
ATOM 1961 C CA . HIS A 1 257 ? 27.788 2.520 -18.385 1.00 60.62 257 HIS A CA 1
ATOM 1962 C C . HIS A 1 257 ? 27.525 3.982 -18.804 1.00 60.62 257 HIS A C 1
ATOM 1964 O O . HIS A 1 257 ? 27.354 4.270 -19.987 1.00 60.62 257 HIS A O 1
ATOM 1970 N N . GLY A 1 258 ? 27.449 4.917 -17.850 1.00 58.31 258 GLY A N 1
ATOM 1971 C CA . GLY A 1 258 ? 27.307 6.357 -18.099 1.00 58.31 258 GLY A CA 1
ATOM 1972 C C . GLY A 1 258 ? 25.894 6.836 -18.457 1.00 58.31 258 GLY A C 1
ATOM 1973 O O . GLY A 1 258 ? 25.712 8.012 -18.763 1.00 58.31 258 GLY A O 1
ATOM 1974 N N . LYS A 1 259 ? 24.875 5.967 -18.414 1.00 63.31 259 LYS A N 1
ATOM 1975 C CA . LYS A 1 259 ? 23.499 6.306 -18.821 1.00 63.31 259 LYS A CA 1
ATOM 1976 C C . LYS A 1 259 ? 22.590 6.498 -17.611 1.00 63.31 259 LYS A C 1
ATOM 1978 O O . LYS A 1 259 ? 22.279 5.526 -16.934 1.00 63.31 259 LYS A O 1
ATOM 1983 N N . LYS A 1 260 ? 22.147 7.736 -17.355 1.00 69.75 260 LYS A N 1
ATOM 1984 C CA . LYS A 1 260 ? 21.148 8.073 -16.320 1.00 69.75 260 LYS A CA 1
ATOM 1985 C C . LYS A 1 260 ? 19.718 7.821 -16.812 1.00 69.75 260 LYS A C 1
ATOM 1987 O O . LYS A 1 260 ? 19.472 7.996 -18.005 1.00 69.75 260 LYS A O 1
ATOM 1992 N N . PRO A 1 261 ? 18.764 7.441 -15.934 1.00 76.56 261 PRO A N 1
ATOM 1993 C CA . PRO A 1 261 ? 17.352 7.470 -16.294 1.00 76.56 261 PRO A CA 1
ATOM 1994 C C . PRO A 1 261 ? 16.973 8.886 -16.732 1.00 76.56 261 PRO A C 1
ATOM 1996 O O . PRO A 1 261 ? 17.171 9.838 -15.981 1.00 76.56 261 PRO A O 1
ATOM 1999 N N . HIS A 1 262 ? 16.453 9.023 -17.950 1.00 87.00 262 HIS A N 1
ATOM 2000 C CA . HIS A 1 262 ? 16.016 10.317 -18.481 1.00 87.00 262 HIS A CA 1
ATOM 2001 C C . HIS A 1 262 ? 14.677 10.753 -17.880 1.00 87.00 262 HIS A C 1
ATOM 2003 O O . HIS A 1 262 ? 14.443 11.939 -17.677 1.00 87.00 262 HIS A O 1
ATOM 2009 N N . ALA A 1 263 ? 13.797 9.790 -17.603 1.00 90.94 263 ALA A N 1
ATOM 2010 C CA . ALA A 1 263 ? 12.474 10.025 -17.051 1.00 90.94 263 ALA A CA 1
ATOM 2011 C C . ALA A 1 263 ? 12.000 8.805 -16.252 1.00 90.94 263 ALA A C 1
ATOM 2013 O O . ALA A 1 263 ? 12.396 7.672 -16.536 1.00 90.94 263 ALA A O 1
ATOM 2014 N N . VAL A 1 264 ? 11.120 9.051 -15.282 1.00 93.50 264 VAL A N 1
ATOM 2015 C CA . VAL A 1 264 ? 10.344 8.026 -14.576 1.00 93.50 264 VAL A CA 1
ATOM 2016 C C . VAL A 1 264 ? 8.873 8.366 -14.775 1.00 93.50 264 VAL A C 1
ATOM 2018 O O . VAL A 1 264 ? 8.440 9.467 -14.444 1.00 93.50 264 VAL A O 1
ATOM 2021 N N . PHE A 1 265 ? 8.108 7.430 -15.332 1.00 96.00 265 PHE A N 1
ATOM 2022 C CA . PHE A 1 265 ? 6.670 7.589 -15.524 1.00 96.00 265 PHE A CA 1
ATOM 2023 C C . PHE A 1 265 ? 5.938 6.938 -14.354 1.00 96.00 265 PHE A C 1
ATOM 2025 O O . PHE A 1 265 ? 6.108 5.745 -14.101 1.00 96.00 265 PHE A O 1
ATOM 2032 N N . VAL A 1 266 ? 5.131 7.723 -13.641 1.00 97.62 266 VAL A N 1
ATOM 2033 C CA . VAL A 1 266 ? 4.425 7.285 -12.432 1.00 97.62 266 VAL A CA 1
ATOM 2034 C C . VAL A 1 266 ? 2.917 7.448 -12.639 1.00 97.62 266 VAL A C 1
ATOM 2036 O O . VAL A 1 266 ? 2.479 8.534 -13.022 1.00 97.62 266 VAL A O 1
ATOM 2039 N N . PRO A 1 267 ? 2.094 6.406 -12.412 1.00 96.19 267 PRO A N 1
ATOM 2040 C CA . PRO A 1 267 ? 0.647 6.531 -12.530 1.00 96.19 267 PRO A CA 1
ATOM 2041 C C . PRO A 1 267 ? 0.082 7.409 -11.406 1.00 96.19 267 PRO A C 1
ATOM 2043 O O . PRO A 1 267 ? 0.378 7.200 -10.228 1.00 96.19 267 PRO A O 1
ATOM 2046 N N . VAL A 1 268 ? -0.790 8.355 -11.763 1.00 96.12 268 VAL A N 1
ATOM 2047 C CA . VAL A 1 268 ? -1.372 9.316 -10.817 1.00 96.12 268 VAL A CA 1
ATOM 2048 C C . VAL A 1 268 ? -2.858 9.034 -10.618 1.00 96.12 268 VAL A C 1
ATOM 2050 O O . VAL A 1 268 ? -3.673 9.225 -11.513 1.00 96.12 268 VAL A O 1
ATOM 2053 N N . GLY A 1 269 ? -3.199 8.565 -9.416 1.00 94.38 269 GLY A N 1
ATOM 2054 C CA . GLY A 1 269 ? -4.564 8.591 -8.885 1.00 94.38 269 GLY A CA 1
ATOM 2055 C C . GLY A 1 269 ? -4.723 9.787 -7.949 1.00 94.38 269 GLY A C 1
ATOM 2056 O O . GLY A 1 269 ? -4.778 10.925 -8.390 1.00 94.38 269 GLY A O 1
ATOM 2057 N N . GLY A 1 270 ? -4.700 9.537 -6.638 1.00 91.44 270 GLY A N 1
ATOM 2058 C CA . GLY A 1 270 ? -4.667 10.598 -5.618 1.00 91.44 270 GLY A CA 1
ATOM 2059 C C . GLY A 1 270 ? -3.283 11.207 -5.344 1.00 91.44 270 GLY A C 1
ATOM 2060 O O . GLY A 1 270 ? -3.118 11.897 -4.352 1.00 91.44 270 GLY A O 1
ATOM 2061 N N . GLY A 1 271 ? -2.267 10.905 -6.157 1.00 95.25 271 GLY A N 1
ATOM 2062 C CA . GLY A 1 271 ? -0.941 11.535 -6.059 1.00 95.25 271 GLY A CA 1
ATOM 2063 C C . GLY A 1 271 ? 0.061 10.907 -5.086 1.00 95.25 271 GLY A C 1
ATOM 2064 O O . GLY A 1 271 ? 1.244 11.113 -5.263 1.00 95.25 271 GLY A O 1
ATOM 2065 N N . GLY A 1 272 ? -0.342 10.060 -4.136 1.00 95.44 272 GLY A N 1
ATOM 2066 C CA . GLY A 1 272 ? 0.594 9.590 -3.094 1.00 95.44 272 GLY A CA 1
ATOM 2067 C C . GLY A 1 272 ? 1.793 8.726 -3.537 1.00 95.44 272 GLY A C 1
ATOM 2068 O O . GLY A 1 272 ? 2.600 8.384 -2.684 1.00 95.44 272 GLY A O 1
ATOM 2069 N N . LEU A 1 273 ? 1.888 8.315 -4.810 1.00 97.31 273 LEU A N 1
ATOM 2070 C CA . LEU A 1 273 ? 3.046 7.578 -5.351 1.00 97.31 273 LEU A CA 1
ATOM 2071 C C . LEU A 1 273 ? 4.079 8.500 -6.030 1.00 97.31 273 LEU A C 1
ATOM 2073 O O . LEU A 1 273 ? 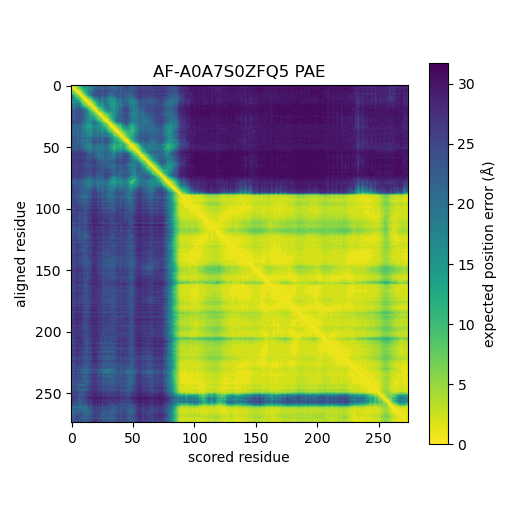5.238 8.103 -6.118 1.00 97.31 273 LEU A O 1
ATOM 2077 N N . ILE A 1 274 ? 3.656 9.663 -6.548 1.00 94.06 274 ILE A N 1
ATOM 2078 C CA . ILE A 1 274 ? 4.498 10.595 -7.321 1.00 94.06 274 ILE A CA 1
ATOM 2079 C C . ILE A 1 274 ? 5.027 11.726 -6.441 1.00 94.06 274 ILE A C 1
ATOM 2081 O O . ILE A 1 274 ? 4.285 12.162 -5.535 1.00 94.06 274 ILE A O 1
#

Mean predicted aligned error: 15.15 Å

InterPro domains:
  IPR000634 Serine/threonine dehydratase, pyridoxal-phosphate-binding site [PS00165] (127-140)
  IPR001926 Tryptophan synthase beta chain-like, PALP domain [PF00291] (108-274)
  IPR036052 Tryptophan synthase beta chain-like, PALP domain superfamily [G3DSA:3.40.50.1100] (135-225)
  IPR036052 Tryptophan synthase beta chain-like, PALP domain superfamily [G3DSA:3.40.50.1100] (226-274)
  IPR036052 Tryptophan synthase beta chain-like, PALP domain superfamily [SSF53686] (97-274)
  IPR050147 Serine/Threonine Dehydratase [PTHR48078] (94-274)